Protein AF-A0A0E0F0I8-F1 (afdb_monomer)

Nearest PDB structures (foldseek):
  8in1-assembly2_B  TM=8.044E-01  e=3.319E-06  Aplysia kurodai
  3vij-assembly1_A  TM=7.482E-01  e=2.657E-05  Neotermes koshunensis
  2jfe-assembly1_X  TM=7.836E-01  e=8.022E-05  Homo sapiens
  6m4e-assembly1_A  TM=8.818E-01  e=1.080E-03  Hamamotoa singularis
  6kdc-assembly1_A  TM=8.291E-01  e=5.639E-04  Fervidobacterium pennivorans DSM 9078

Structure (mmCIF, N/CA/C/O backbone):
data_AF-A0A0E0F0I8-F1
#
_entry.id   AF-A0A0E0F0I8-F1
#
loop_
_atom_site.group_PDB
_atom_site.id
_atom_site.type_symbol
_atom_site.label_atom_id
_atom_site.label_alt_id
_atom_site.label_comp_id
_atom_site.label_asym_id
_atom_site.label_entity_id
_atom_site.label_seq_id
_atom_site.pdbx_PDB_ins_code
_atom_site.Cartn_x
_atom_site.Cartn_y
_atom_site.Cartn_z
_atom_site.occupancy
_atom_site.B_iso_or_equiv
_atom_site.auth_seq_id
_atom_site.auth_comp_id
_atom_site.auth_asym_id
_atom_site.auth_atom_id
_atom_site.pdbx_PDB_model_num
ATOM 1 N N . MET A 1 1 ? -15.759 3.928 16.697 1.00 84.69 1 MET A N 1
ATOM 2 C CA . MET A 1 1 ? -16.756 3.491 15.688 1.00 84.69 1 MET A CA 1
ATOM 3 C C . MET A 1 1 ? -18.143 3.220 16.267 1.00 84.69 1 MET A C 1
ATOM 5 O O . MET A 1 1 ? -19.012 4.033 15.996 1.00 84.69 1 MET A O 1
ATOM 9 N N . LYS A 1 2 ? -18.373 2.181 17.095 1.00 87.88 2 LYS A N 1
ATOM 10 C CA . LYS A 1 2 ? -19.724 1.830 17.612 1.00 87.88 2 LYS A CA 1
ATOM 11 C C . LYS A 1 2 ? -20.507 3.018 18.204 1.00 87.88 2 LYS A C 1
ATOM 13 O O . LYS A 1 2 ? -21.650 3.239 17.832 1.00 87.88 2 LYS A O 1
ATOM 18 N N . LYS A 1 3 ? -19.861 3.851 19.034 1.00 87.25 3 LYS A N 1
ATOM 19 C CA . LYS A 1 3 ? -20.460 5.076 19.609 1.00 87.25 3 LYS A CA 1
ATOM 20 C C . LYS A 1 3 ? -20.876 6.128 18.564 1.00 87.25 3 LYS A C 1
ATOM 22 O O . LYS A 1 3 ? -21.832 6.854 18.796 1.00 87.25 3 LYS A O 1
ATOM 27 N N . GLN A 1 4 ? -20.137 6.257 17.460 1.00 85.50 4 GLN A N 1
ATOM 28 C CA . GLN A 1 4 ? -20.393 7.286 16.438 1.00 85.50 4 GLN A CA 1
ATOM 29 C C . GLN A 1 4 ? -21.388 6.806 15.380 1.00 85.50 4 GLN A C 1
ATOM 31 O O . GLN A 1 4 ? -22.307 7.542 15.028 1.00 85.50 4 GLN A O 1
ATOM 36 N N . ALA A 1 5 ? -21.229 5.565 14.915 1.00 86.62 5 ALA A N 1
ATOM 37 C CA . ALA A 1 5 ? -22.081 4.993 13.884 1.00 86.62 5 ALA A CA 1
ATOM 38 C C . ALA A 1 5 ? -23.438 4.511 14.425 1.00 86.62 5 ALA A C 1
ATOM 40 O O . ALA A 1 5 ? -24.438 4.549 13.707 1.00 86.62 5 ALA A O 1
ATOM 41 N N . GLY A 1 6 ? -23.485 4.100 15.698 1.00 87.88 6 GLY A N 1
ATOM 42 C CA . GLY A 1 6 ? -24.697 3.612 16.348 1.00 87.88 6 GLY A CA 1
ATOM 43 C C . GLY A 1 6 ? -25.280 2.401 15.622 1.00 87.88 6 GLY A C 1
ATOM 44 O O . GLY A 1 6 ? -24.548 1.490 15.239 1.00 87.88 6 GLY A O 1
ATOM 45 N N . SER A 1 7 ? -26.592 2.428 15.391 1.00 89.38 7 SER A N 1
ATOM 46 C CA . SER A 1 7 ? -27.347 1.361 14.722 1.00 89.38 7 SER A CA 1
ATOM 47 C C . SER A 1 7 ? -26.990 1.142 13.245 1.00 89.38 7 SER A C 1
ATOM 49 O O . SER A 1 7 ? -27.414 0.141 12.677 1.00 89.38 7 SER A O 1
ATOM 51 N N . ARG A 1 8 ? -26.196 2.026 12.614 1.00 90.25 8 ARG A N 1
ATOM 52 C CA . ARG A 1 8 ? -25.703 1.831 11.234 1.00 90.25 8 ARG A CA 1
ATOM 53 C C . ARG A 1 8 ? -24.632 0.747 11.119 1.00 90.25 8 ARG A C 1
ATOM 55 O O . ARG A 1 8 ? -24.378 0.279 10.016 1.00 90.25 8 ARG A O 1
ATOM 62 N N . ILE A 1 9 ? -23.998 0.360 12.229 1.00 90.31 9 ILE A N 1
ATOM 63 C CA . ILE A 1 9 ? -23.103 -0.801 12.274 1.00 90.31 9 ILE A CA 1
ATOM 64 C C . ILE A 1 9 ? -23.863 -1.941 12.958 1.00 90.31 9 ILE A C 1
ATOM 66 O O . ILE A 1 9 ? -24.128 -1.837 14.159 1.00 90.31 9 ILE A O 1
ATOM 70 N N . PRO A 1 10 ? -24.199 -3.022 12.232 1.00 93.12 10 PRO A N 1
ATOM 71 C CA . PRO A 1 10 ? -24.825 -4.195 12.825 1.00 93.12 10 PRO A CA 1
ATOM 72 C C . PRO A 1 10 ? -23.970 -4.790 13.947 1.00 93.12 10 PRO A C 1
ATOM 74 O O . PRO A 1 10 ? -22.738 -4.803 13.885 1.00 93.12 10 PRO A O 1
ATOM 77 N N . SER A 1 11 ? -24.634 -5.302 14.978 1.00 94.31 11 SER A N 1
ATOM 78 C CA . SER A 1 11 ? -23.970 -6.052 16.042 1.00 94.31 11 SER A CA 1
ATOM 79 C C . SER A 1 11 ? -23.782 -7.501 15.615 1.00 94.31 11 SER A C 1
ATOM 81 O O . SER A 1 11 ? -24.711 -8.114 15.097 1.00 94.31 11 SER A O 1
ATOM 83 N N . PHE A 1 12 ? -22.606 -8.060 15.890 1.00 96.00 12 PHE A N 1
ATOM 84 C CA . PHE A 1 12 ? -22.413 -9.504 15.818 1.00 96.00 12 PHE A CA 1
ATOM 85 C C . PHE A 1 12 ? -23.145 -10.204 16.964 1.00 96.00 12 PHE A C 1
ATOM 87 O O . PHE A 1 12 ? -23.165 -9.695 18.090 1.00 96.00 12 PHE A O 1
ATOM 94 N N . THR A 1 13 ? -23.691 -11.391 16.693 1.00 97.44 13 THR A N 1
ATOM 95 C CA . THR A 1 13 ? -24.079 -12.324 17.758 1.00 97.44 13 THR A CA 1
ATOM 96 C C . THR A 1 13 ? -22.833 -12.853 18.477 1.00 97.44 13 THR A C 1
ATOM 98 O O . THR A 1 13 ? -21.688 -12.609 18.063 1.00 97.44 13 THR A O 1
ATOM 101 N N . LYS A 1 14 ? -23.035 -13.581 19.578 1.00 97.44 14 LYS A N 1
ATOM 102 C CA . LYS A 1 14 ? -21.930 -14.205 20.311 1.00 97.44 14 LYS A CA 1
ATOM 103 C C . LYS A 1 14 ? -21.213 -15.235 19.435 1.00 97.44 14 LYS A C 1
ATOM 105 O O . LYS A 1 14 ? -19.994 -15.183 19.316 1.00 97.44 14 LYS A O 1
ATOM 110 N N . GLU A 1 15 ? -21.979 -16.070 18.747 1.00 97.50 15 GLU A N 1
ATOM 111 C CA . GLU A 1 15 ? -21.497 -17.133 17.863 1.00 97.50 15 GLU A CA 1
ATOM 112 C C . GLU A 1 15 ? -20.696 -16.542 16.692 1.00 97.50 15 GLU A C 1
ATOM 114 O O . GLU A 1 15 ? -19.594 -16.991 16.393 1.00 97.50 15 GLU A O 1
ATOM 119 N N . GLN A 1 16 ? -21.188 -15.461 16.073 1.00 97.50 16 GLN A N 1
ATOM 120 C CA . GLN A 1 16 ? -20.459 -14.756 15.009 1.00 97.50 16 GLN A CA 1
ATOM 121 C C . GLN A 1 16 ? -19.145 -14.145 15.513 1.00 97.50 16 GLN A C 1
ATOM 123 O O . GLN A 1 16 ? -18.138 -14.154 14.808 1.00 97.50 16 GLN A O 1
ATOM 128 N N . SER A 1 17 ? -19.143 -13.619 16.740 1.00 96.69 17 SER A N 1
ATOM 129 C CA . SER A 1 17 ? -17.939 -13.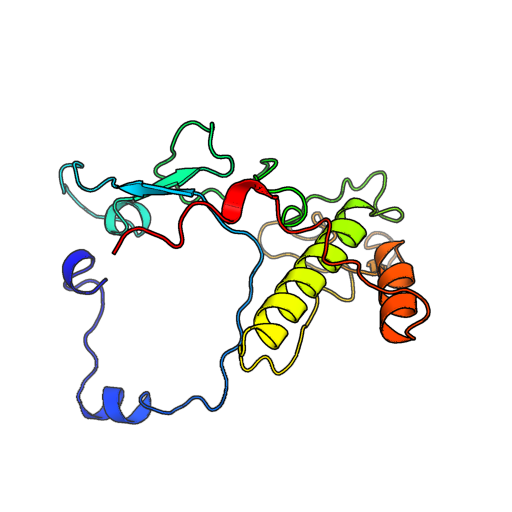052 17.352 1.00 96.69 17 SER A CA 1
ATOM 130 C C . SER A 1 17 ? -16.884 -14.123 17.639 1.00 96.69 17 SER A C 1
ATOM 132 O O . SER A 1 17 ? -15.691 -13.853 17.507 1.00 96.69 17 SER A O 1
ATOM 134 N N . GLU A 1 18 ? -17.312 -15.324 18.031 1.00 96.62 18 GLU A N 1
ATOM 135 C CA . GLU A 1 18 ? -16.436 -16.479 18.248 1.00 96.62 18 GLU A CA 1
ATOM 136 C C . GLU A 1 18 ? -15.819 -16.979 16.937 1.00 96.62 18 GLU A C 1
ATOM 138 O O . GLU A 1 18 ? -14.632 -17.283 16.926 1.00 96.62 18 GLU A O 1
ATOM 143 N N . LEU A 1 19 ? -16.564 -16.957 15.825 1.00 96.75 19 LEU A N 1
ATOM 144 C CA . LEU A 1 19 ? -16.044 -17.338 14.503 1.00 96.75 19 LEU A CA 1
ATOM 145 C C . LEU A 1 19 ? -14.950 -16.396 13.971 1.00 96.75 19 LEU A C 1
ATOM 147 O O . LEU A 1 19 ? -14.062 -16.837 13.249 1.00 96.75 19 LEU A O 1
ATOM 151 N N . ILE A 1 20 ? -15.015 -15.101 14.295 1.00 95.94 20 ILE A N 1
ATOM 152 C CA . ILE A 1 20 ? -14.047 -14.096 13.812 1.00 95.94 20 ILE A CA 1
ATOM 153 C C . ILE A 1 20 ? -12.815 -14.022 14.725 1.00 95.94 20 ILE A C 1
ATOM 155 O O . ILE A 1 20 ? -11.708 -13.686 14.298 1.00 95.94 20 ILE A O 1
ATOM 159 N N . ARG A 1 21 ? -12.981 -14.294 16.022 1.00 95.62 21 ARG A N 1
ATOM 160 C CA . ARG A 1 21 ? -11.884 -14.191 16.984 1.00 95.62 21 ARG A CA 1
ATOM 161 C C . ARG A 1 21 ? -10.819 -15.244 16.677 1.00 95.62 21 ARG A C 1
ATOM 163 O O . ARG A 1 21 ? -11.061 -16.433 16.820 1.00 95.62 21 ARG A O 1
ATOM 170 N N . GLY A 1 22 ? -9.614 -14.788 16.342 1.00 95.25 22 GLY A N 1
ATOM 171 C CA . GLY A 1 22 ? -8.492 -15.678 16.037 1.00 95.25 22 GLY A CA 1
ATOM 172 C C . GLY A 1 22 ? -8.546 -16.285 14.634 1.00 95.25 22 GLY A C 1
ATOM 173 O O . GLY A 1 22 ? -7.783 -17.197 14.355 1.00 95.25 22 GLY A O 1
ATOM 174 N N . SER A 1 23 ? -9.397 -15.775 13.737 1.00 96.94 23 SER A N 1
ATOM 175 C CA . SER A 1 23 ? -9.521 -16.271 12.360 1.00 96.94 23 SER A CA 1
ATOM 176 C C . SER A 1 23 ? -8.419 -15.772 11.408 1.00 96.94 23 SER A C 1
ATOM 178 O O . SER A 1 23 ? -8.615 -15.783 10.194 1.00 96.94 23 SER A O 1
ATOM 180 N N . ALA A 1 24 ? -7.314 -15.237 11.932 1.00 96.06 24 ALA A N 1
ATOM 181 C CA . ALA A 1 24 ? -6.224 -14.678 11.141 1.00 96.06 24 ALA A CA 1
ATOM 182 C C . ALA A 1 24 ? -4.873 -15.047 11.759 1.00 96.06 24 ALA A C 1
ATOM 184 O O . ALA A 1 24 ? -4.589 -14.678 12.899 1.00 96.06 24 ALA A O 1
ATOM 185 N N . ASP A 1 25 ? -4.035 -15.722 10.974 1.00 96.56 25 ASP A N 1
ATOM 186 C CA . ASP A 1 25 ? -2.668 -16.093 11.362 1.00 96.56 25 ASP A CA 1
ATOM 187 C C . ASP A 1 25 ? -1.659 -14.964 11.095 1.00 96.56 25 ASP A C 1
ATOM 189 O O . ASP A 1 25 ? -0.606 -14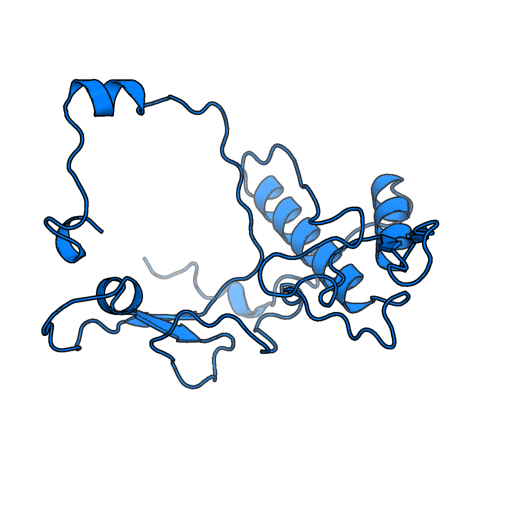.875 11.728 1.00 96.56 25 ASP A O 1
ATOM 193 N N . PHE A 1 26 ? -1.978 -14.081 10.148 1.00 96.38 26 PHE A N 1
ATOM 194 C CA . PHE A 1 26 ? -1.178 -12.919 9.779 1.00 96.38 26 PHE A CA 1
ATOM 195 C C . PHE A 1 26 ? -2.073 -11.755 9.350 1.00 96.38 26 PHE A C 1
ATOM 197 O O . PHE A 1 26 ? -3.237 -11.932 8.990 1.00 96.38 26 PHE A O 1
ATOM 204 N N . ILE A 1 27 ? -1.511 -10.546 9.375 1.00 96.12 27 ILE A N 1
ATOM 205 C CA . ILE A 1 27 ? -2.176 -9.323 8.924 1.00 96.12 27 ILE A CA 1
ATOM 206 C C . ILE A 1 27 ? -1.323 -8.707 7.819 1.00 96.12 27 ILE A C 1
ATOM 208 O O . ILE A 1 27 ? -0.142 -8.429 8.021 1.00 96.12 27 ILE A O 1
ATOM 212 N N . GLY A 1 28 ? -1.933 -8.491 6.655 1.00 95.75 28 GLY A N 1
ATOM 213 C CA . GLY A 1 28 ? -1.367 -7.658 5.598 1.00 95.75 28 GLY A CA 1
ATOM 214 C C . GLY A 1 28 ? -1.768 -6.199 5.802 1.00 95.75 28 GLY A C 1
ATOM 215 O O . GLY A 1 28 ? -2.916 -5.914 6.143 1.00 95.75 28 GLY A O 1
ATOM 216 N N . ILE A 1 29 ? -0.834 -5.274 5.591 1.00 94.06 29 ILE A N 1
ATOM 217 C CA . ILE A 1 29 ? -1.097 -3.834 5.652 1.00 94.06 29 ILE A CA 1
ATOM 218 C C . ILE A 1 29 ? -0.720 -3.228 4.306 1.00 94.06 29 ILE A C 1
ATOM 220 O O . ILE A 1 29 ? 0.456 -3.170 3.956 1.00 94.06 29 ILE A O 1
ATOM 224 N N . ASN A 1 30 ? -1.718 -2.726 3.582 1.00 91.56 30 ASN A N 1
ATOM 225 C CA . ASN A 1 30 ? -1.481 -1.911 2.397 1.00 91.56 30 ASN A CA 1
ATOM 226 C C . ASN A 1 30 ? -1.248 -0.470 2.859 1.00 91.56 30 ASN A C 1
ATOM 228 O O . ASN A 1 30 ? -2.199 0.249 3.174 1.00 91.56 30 ASN A O 1
ATOM 232 N N . HIS A 1 31 ? 0.017 -0.063 2.957 1.00 88.19 31 HIS A N 1
ATOM 233 C CA . HIS A 1 31 ? 0.388 1.281 3.393 1.00 88.19 31 HIS A CA 1
ATOM 234 C C . HIS A 1 31 ? 0.930 2.086 2.218 1.00 88.19 31 HIS A C 1
ATOM 236 O O . HIS A 1 31 ? 1.923 1.708 1.609 1.00 88.19 31 HIS A O 1
ATOM 242 N N . TYR A 1 32 ? 0.258 3.196 1.920 1.00 79.88 32 TYR A N 1
ATOM 243 C CA . TYR A 1 32 ? 0.590 4.045 0.776 1.00 79.88 32 TYR A CA 1
ATOM 244 C C . TYR A 1 32 ? 0.967 5.474 1.154 1.00 79.88 32 TYR A C 1
ATOM 246 O O . TYR A 1 32 ? 1.641 6.143 0.377 1.00 79.88 32 TYR A O 1
ATOM 254 N N . LYS A 1 33 ? 0.477 5.954 2.305 1.00 77.38 33 LYS A N 1
ATOM 255 C CA . LYS A 1 33 ? 0.720 7.303 2.819 1.00 77.38 33 LYS A CA 1
ATOM 256 C C . LYS A 1 33 ? 0.331 7.413 4.291 1.00 77.38 33 LYS A C 1
ATOM 258 O O . LYS A 1 33 ? -0.501 6.647 4.782 1.00 77.38 33 LYS A O 1
ATOM 263 N N . SER A 1 34 ? 0.853 8.444 4.939 1.00 79.81 34 SER A N 1
ATOM 264 C CA . SER A 1 34 ? 0.407 8.930 6.248 1.00 79.81 34 SER A CA 1
ATOM 265 C C . SER A 1 34 ? -0.196 10.331 6.101 1.00 79.81 34 SER A C 1
ATOM 267 O O . SER A 1 34 ? 0.081 11.027 5.126 1.00 79.81 34 SER A O 1
ATOM 269 N N . LEU A 1 35 ? -1.059 10.732 7.037 1.00 82.06 35 LEU A N 1
ATOM 270 C CA . LEU A 1 35 ? -1.732 12.035 7.040 1.00 82.06 35 LEU A CA 1
ATOM 271 C C . LEU A 1 35 ? -1.624 12.671 8.425 1.00 82.06 35 LEU A C 1
ATOM 273 O O . LEU A 1 35 ? -1.682 11.966 9.434 1.00 82.06 35 LEU A O 1
ATOM 277 N N . TYR A 1 36 ? -1.565 13.999 8.475 1.00 86.06 36 TYR A N 1
ATOM 278 C CA . TYR A 1 36 ? -1.769 14.739 9.715 1.00 86.06 36 TYR A CA 1
ATOM 279 C C . TYR A 1 36 ? -3.262 14.809 10.0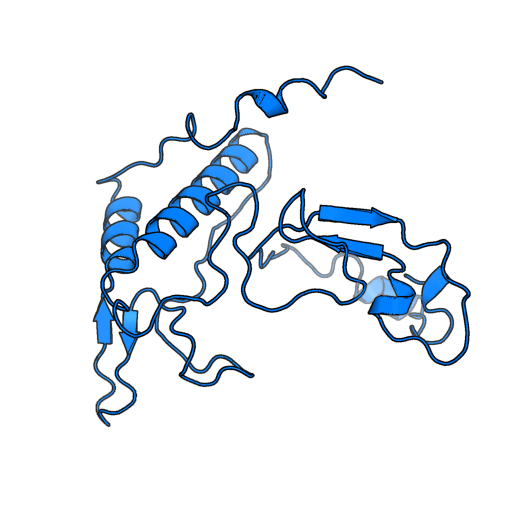23 1.00 86.06 36 TYR A C 1
ATOM 281 O O . TYR A 1 36 ? -4.082 15.084 9.141 1.00 86.06 36 TYR A O 1
ATOM 289 N N . VAL A 1 37 ? -3.610 14.580 11.287 1.00 89.38 37 VAL A N 1
ATOM 290 C CA . VAL A 1 37 ? -4.997 14.541 11.753 1.00 89.38 37 VAL A CA 1
ATOM 291 C C . VAL A 1 37 ? -5.162 15.483 12.939 1.00 89.38 37 VAL A C 1
ATOM 293 O O . VAL A 1 37 ? -4.333 15.489 13.846 1.00 89.38 37 VAL A O 1
ATOM 296 N N . SER A 1 38 ? -6.234 16.274 12.948 1.00 90.88 38 SER A N 1
ATOM 297 C CA . SER A 1 38 ? -6.628 17.085 14.107 1.00 90.88 38 SER A CA 1
ATOM 298 C C . SER A 1 38 ? -8.098 16.889 14.464 1.00 90.88 38 SER A C 1
ATOM 300 O O . SER A 1 38 ? -8.906 16.498 13.618 1.00 90.88 38 SER A O 1
ATOM 302 N N . ASP A 1 39 ? -8.439 17.168 15.723 1.00 90.88 39 ASP A N 1
ATOM 303 C CA . ASP A 1 39 ? -9.796 17.004 16.246 1.00 90.88 39 ASP A CA 1
ATOM 304 C C . ASP A 1 39 ? -10.815 17.875 15.499 1.00 90.88 39 ASP A C 1
ATOM 306 O O . ASP A 1 39 ? -10.592 19.066 15.290 1.00 90.88 39 ASP A O 1
ATOM 310 N N . GLY A 1 40 ? -11.938 17.269 15.113 1.00 87.12 40 GLY A N 1
ATOM 311 C CA . GLY A 1 40 ? -13.099 17.931 14.515 1.00 87.12 40 GLY A CA 1
ATOM 312 C C . GLY A 1 40 ? -14.378 17.686 15.322 1.00 87.12 40 GLY A C 1
ATOM 313 O O . GLY A 1 40 ? -15.480 17.726 14.768 1.00 87.12 40 GLY A O 1
ATOM 314 N N . SER A 1 41 ? -14.258 17.390 16.622 1.00 81.62 41 SER A N 1
ATOM 315 C CA . SER A 1 41 ? -15.378 16.966 17.472 1.00 81.62 41 SER A CA 1
ATOM 316 C C . SER A 1 41 ? -16.374 18.085 17.794 1.00 81.62 41 SER A C 1
ATOM 318 O O . SER A 1 41 ? -17.532 17.799 18.106 1.00 81.62 41 SER A O 1
ATOM 320 N N . ASN A 1 42 ? -15.971 19.349 17.623 1.00 78.00 42 ASN A N 1
ATOM 321 C CA . ASN A 1 42 ? -16.810 20.537 17.825 1.00 78.00 42 ASN A CA 1
ATOM 322 C C . ASN A 1 42 ? -17.955 20.686 16.803 1.00 78.00 42 ASN A C 1
ATOM 324 O O . ASN A 1 42 ? -18.773 21.602 16.911 1.00 78.00 42 ASN A O 1
ATOM 328 N N . ARG A 1 43 ? -18.051 19.808 15.797 1.00 70.75 43 ARG A N 1
ATOM 329 C CA . ARG A 1 43 ? -19.133 19.862 14.808 1.00 70.75 43 ARG A CA 1
ATOM 330 C C . ARG A 1 43 ? -20.472 19.444 15.416 1.00 70.75 43 ARG A C 1
ATOM 332 O O . ARG A 1 43 ? -20.603 18.385 16.035 1.00 70.75 43 ARG A O 1
ATOM 339 N N . LYS A 1 44 ? -21.511 20.246 15.158 1.00 69.56 44 LYS A N 1
ATOM 340 C CA . LYS A 1 44 ? -22.896 19.869 15.468 1.00 69.56 44 LYS A CA 1
ATOM 341 C C . LYS A 1 44 ? -23.247 18.577 14.734 1.00 69.56 44 LYS A C 1
ATOM 343 O O . LYS A 1 44 ? -23.141 18.491 13.513 1.00 69.56 44 LYS A O 1
ATOM 348 N N . LYS A 1 45 ? -23.700 17.579 15.488 1.00 73.56 45 LYS A N 1
ATOM 349 C CA . LYS A 1 45 ? -24.234 16.336 14.929 1.00 73.56 45 LYS A CA 1
ATOM 350 C C . LYS A 1 45 ? -25.646 16.618 14.422 1.00 73.56 45 LYS A C 1
ATOM 352 O O . LYS A 1 45 ? -26.537 16.856 15.231 1.00 73.56 45 LYS A O 1
ATOM 357 N N . ALA A 1 46 ? -25.844 16.613 13.109 1.00 68.56 46 ALA A N 1
ATOM 358 C CA . ALA A 1 46 ? -27.152 16.820 12.495 1.00 68.56 46 ALA A CA 1
ATOM 359 C C . ALA A 1 46 ? -27.364 15.844 11.331 1.00 68.56 46 ALA A C 1
ATOM 361 O O . ALA A 1 46 ? -26.434 15.579 10.574 1.00 68.56 46 ALA A O 1
ATOM 362 N N . GLY A 1 47 ? -28.595 15.343 11.189 1.00 76.25 47 GLY A N 1
ATOM 363 C CA . GLY A 1 47 ? -29.044 14.583 10.020 1.00 76.25 47 GLY A CA 1
ATOM 364 C C . GLY A 1 47 ? -28.349 13.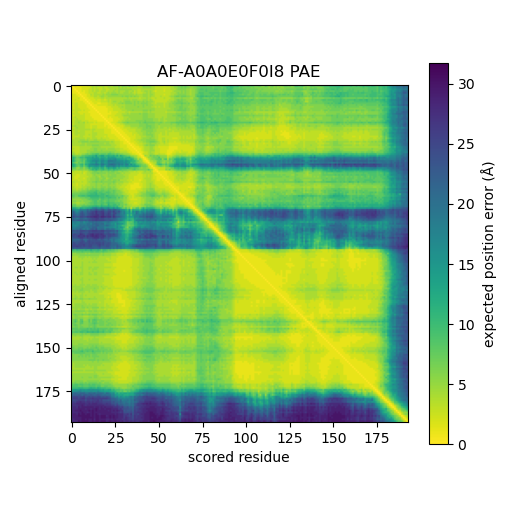236 9.779 1.00 76.25 47 GLY A C 1
ATOM 365 O O . GLY A 1 47 ? -27.789 12.614 10.685 1.00 76.25 47 GLY A O 1
ATOM 366 N N . LEU A 1 48 ? -28.439 12.779 8.526 1.00 78.81 48 LEU A N 1
ATOM 367 C CA . LEU A 1 48 ? -27.759 11.588 8.019 1.00 78.81 48 LEU A CA 1
ATOM 368 C C . LEU A 1 48 ? -26.244 11.853 7.972 1.00 78.81 48 LEU A C 1
ATOM 370 O O . LEU A 1 48 ? -25.811 12.853 7.405 1.00 78.81 48 LEU A O 1
ATOM 374 N N . ARG A 1 49 ? -25.439 10.961 8.560 1.00 83.38 49 ARG A N 1
ATOM 375 C CA . ARG A 1 49 ? -23.973 11.089 8.604 1.00 83.38 49 ARG A CA 1
ATOM 376 C C . ARG A 1 49 ? -23.322 10.109 7.639 1.00 83.38 49 ARG A C 1
ATOM 378 O O . ARG A 1 49 ? -23.676 8.929 7.623 1.00 83.38 49 ARG A O 1
ATOM 385 N N . ASP A 1 50 ? -22.349 10.600 6.884 1.00 85.75 50 ASP A N 1
ATOM 386 C CA . ASP A 1 50 ? -21.404 9.761 6.158 1.00 85.75 50 ASP A CA 1
ATOM 387 C C . ASP A 1 50 ? -20.221 9.368 7.065 1.00 85.75 50 ASP A C 1
ATOM 389 O O . ASP A 1 50 ? -20.138 9.749 8.239 1.00 85.75 50 ASP A O 1
ATOM 393 N N . TYR A 1 51 ? -19.293 8.581 6.522 1.00 85.38 51 TYR A N 1
ATOM 394 C CA . TYR A 1 51 ? -18.131 8.125 7.280 1.00 85.38 51 TYR A CA 1
ATOM 395 C C . TYR A 1 51 ? -17.197 9.285 7.681 1.00 85.38 51 TYR A C 1
ATOM 397 O O . TYR A 1 51 ? -16.621 9.246 8.766 1.00 85.38 51 TYR A O 1
ATOM 405 N N . ASN A 1 52 ? -17.079 10.343 6.866 1.00 85.44 52 ASN A N 1
ATOM 406 C CA . ASN A 1 52 ? -16.263 11.520 7.188 1.00 85.44 52 ASN A CA 1
ATOM 407 C C . ASN A 1 52 ? -16.832 12.285 8.387 1.00 85.44 52 ASN A C 1
ATOM 409 O O . ASN A 1 52 ? -16.109 12.608 9.333 1.00 85.44 52 ASN A O 1
ATOM 413 N N . ALA A 1 53 ? -18.144 12.516 8.389 1.00 85.56 53 ALA A N 1
ATOM 414 C CA . ALA A 1 53 ? -18.837 13.134 9.503 1.00 85.56 53 ALA A CA 1
ATOM 415 C C . ALA A 1 53 ? -18.693 12.294 10.777 1.00 85.56 53 ALA A C 1
ATOM 417 O O . ALA A 1 53 ? -18.534 12.869 11.853 1.00 85.56 53 ALA A O 1
ATOM 418 N N . ASP A 1 54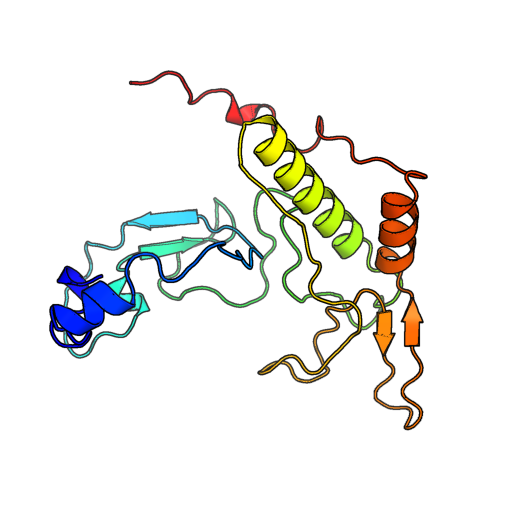 ? -18.733 10.960 10.686 1.00 87.00 54 ASP A N 1
ATOM 419 C CA . ASP A 1 54 ? -18.554 10.053 11.829 1.00 87.00 54 ASP A CA 1
ATOM 420 C C . ASP A 1 54 ? -17.147 10.035 12.412 1.00 87.00 54 ASP A C 1
ATOM 422 O O . ASP A 1 54 ? -17.012 9.923 13.635 1.00 87.00 54 ASP A O 1
ATOM 426 N N . MET A 1 55 ? -16.123 10.139 11.559 1.00 88.25 55 MET A N 1
ATOM 427 C CA . MET A 1 55 ? -14.730 10.255 11.994 1.00 88.25 55 MET A CA 1
ATOM 428 C C . MET A 1 55 ? -14.518 11.513 12.837 1.00 88.25 55 MET A C 1
ATOM 430 O O . MET A 1 55 ? -13.752 11.458 13.794 1.00 88.25 55 MET A O 1
ATOM 434 N N . ALA A 1 56 ? -15.233 12.604 12.519 1.00 87.88 56 ALA A N 1
ATOM 435 C CA . ALA A 1 56 ? -15.141 13.888 13.219 1.00 87.88 56 ALA A CA 1
ATOM 436 C C . ALA A 1 56 ? -13.686 14.376 13.340 1.00 87.88 56 ALA A C 1
ATOM 438 O O . ALA A 1 56 ? -13.233 14.782 14.407 1.00 87.88 56 ALA A O 1
ATOM 439 N N . ALA A 1 57 ? -12.962 14.298 12.225 1.00 89.62 57 ALA A N 1
ATOM 440 C CA . ALA A 1 57 ? -11.560 14.661 12.122 1.00 89.62 57 ALA A CA 1
ATOM 441 C C . ALA A 1 57 ? -11.334 15.613 10.945 1.00 89.62 57 ALA A C 1
ATOM 443 O O . ALA A 1 57 ? -12.132 15.666 10.000 1.00 89.62 57 ALA A O 1
ATOM 444 N N . HIS A 1 58 ? -10.227 16.342 11.017 1.00 89.19 58 HIS A N 1
ATOM 445 C CA . HIS A 1 58 ? -9.676 17.092 9.902 1.00 89.19 58 HIS A CA 1
ATOM 446 C C . HIS A 1 58 ? -8.371 16.452 9.441 1.00 89.19 58 HIS A C 1
ATOM 448 O O . HIS A 1 58 ? -7.565 16.028 10.269 1.00 89.19 58 HIS A O 1
ATOM 454 N N . PHE A 1 59 ? -8.155 16.427 8.131 1.00 87.62 59 PHE A N 1
ATOM 455 C CA . PHE A 1 59 ? -6.994 15.820 7.492 1.00 87.62 59 PHE A CA 1
ATOM 456 C C . PHE A 1 59 ? -6.143 16.878 6.794 1.00 87.62 59 PHE A C 1
ATOM 458 O O . PHE A 1 59 ? -6.679 17.814 6.195 1.00 87.62 59 PHE A O 1
ATOM 465 N N . ARG A 1 60 ? -4.821 16.702 6.843 1.00 85.50 60 ARG A N 1
ATOM 466 C CA . ARG A 1 60 ? -3.833 17.482 6.086 1.00 85.50 60 ARG A CA 1
ATOM 467 C C . ARG A 1 60 ? -2.776 16.544 5.498 1.00 85.50 60 ARG A C 1
ATOM 469 O O . ARG A 1 60 ? -2.415 15.553 6.137 1.00 85.50 60 ARG A O 1
ATOM 476 N N . VAL A 1 61 ? -2.305 16.836 4.286 1.00 77.25 61 VAL A N 1
ATOM 477 C CA . VAL A 1 61 ? -1.288 16.021 3.595 1.00 77.25 61 VAL A CA 1
ATOM 478 C C . VAL A 1 61 ? 0.120 16.535 3.918 1.00 77.25 61 VAL A C 1
ATOM 480 O O . VAL A 1 61 ? 1.040 15.739 4.082 1.00 77.25 61 VAL A O 1
ATOM 483 N N . SER A 1 62 ? 0.252 17.844 4.120 1.00 79.12 62 SER A N 1
ATOM 484 C CA . SER A 1 62 ? 1.407 18.525 4.701 1.00 79.12 62 SER A CA 1
ATOM 485 C C . SER A 1 62 ? 1.034 19.217 6.015 1.00 79.12 62 SER A C 1
ATOM 487 O O . SER A 1 62 ? -0.121 19.582 6.246 1.00 79.12 62 SER A O 1
ATOM 489 N N . ARG A 1 63 ? 2.020 19.434 6.892 1.00 80.38 63 ARG A N 1
ATOM 490 C CA . ARG A 1 63 ? 1.832 20.078 8.202 1.00 80.38 63 ARG A CA 1
ATOM 491 C C . ARG A 1 63 ? 1.144 21.444 8.101 1.00 80.38 63 ARG A C 1
ATOM 493 O O . ARG A 1 63 ? 0.346 21.785 8.974 1.00 80.38 63 ARG A O 1
ATOM 500 N N . ASN A 1 64 ? 1.437 22.188 7.035 1.00 83.25 64 ASN A N 1
ATOM 501 C CA . ASN A 1 64 ? 0.980 23.565 6.834 1.00 83.25 64 ASN A CA 1
ATOM 502 C C . ASN A 1 64 ? -0.273 23.675 5.950 1.00 83.25 64 ASN A C 1
ATOM 504 O O . ASN A 1 64 ? -0.723 24.788 5.678 1.00 83.25 64 ASN A O 1
ATOM 508 N N . ASP A 1 65 ? -0.847 22.554 5.501 1.00 81.50 65 ASP A N 1
ATOM 509 C CA . ASP A 1 65 ? -2.043 22.596 4.660 1.00 81.50 65 ASP A CA 1
ATOM 510 C C . ASP A 1 65 ? -3.270 23.092 5.428 1.00 81.50 65 ASP A C 1
ATOM 512 O O . ASP A 1 65 ? -3.433 22.900 6.640 1.00 81.50 65 ASP A O 1
ATOM 516 N N . THR A 1 66 ? -4.212 23.653 4.671 1.00 86.62 66 THR A N 1
ATOM 517 C CA . THR A 1 66 ? -5.542 23.946 5.201 1.00 86.62 66 THR A CA 1
ATOM 518 C C . THR A 1 66 ? -6.249 22.625 5.545 1.00 86.62 66 THR A C 1
ATOM 520 O O . THR A 1 66 ? -6.368 21.759 4.675 1.00 86.62 66 THR A O 1
ATOM 523 N N . PRO A 1 67 ? -6.722 22.433 6.792 1.00 87.31 67 PRO A N 1
ATOM 524 C CA . PRO A 1 67 ? -7.423 21.213 7.185 1.00 87.31 67 PRO A CA 1
ATOM 525 C C . PRO A 1 67 ? -8.697 20.978 6.362 1.00 87.31 67 PRO A C 1
ATOM 527 O O . PRO A 1 67 ? -9.500 21.889 6.173 1.00 87.31 67 PRO A O 1
ATOM 530 N N . SER A 1 68 ? -8.898 19.733 5.924 1.00 85.56 68 SER A N 1
ATOM 531 C CA . SER A 1 68 ? -10.077 19.296 5.170 1.00 85.56 68 SER A CA 1
ATOM 532 C C . SER A 1 68 ? -10.887 18.256 5.935 1.00 85.56 68 SER A C 1
ATOM 534 O O . SER A 1 68 ? -10.346 17.379 6.606 1.00 85.56 68 SER A O 1
ATOM 536 N N . ASP A 1 69 ? -12.204 18.324 5.778 1.00 80.25 69 ASP A N 1
ATOM 537 C CA . ASP A 1 69 ? -13.160 17.383 6.366 1.00 80.25 69 ASP A CA 1
ATOM 538 C C . ASP A 1 69 ? -13.341 16.127 5.512 1.00 80.25 69 ASP A C 1
ATOM 540 O O . ASP A 1 69 ? -13.928 15.143 5.960 1.00 80.25 69 ASP A O 1
ATOM 544 N N . LYS A 1 70 ? -12.868 16.173 4.264 1.00 77.94 70 LYS A N 1
ATOM 545 C CA . LYS A 1 70 ? -12.893 15.045 3.343 1.00 77.94 70 LYS A CA 1
ATOM 546 C C . LYS A 1 70 ? -11.582 14.292 3.471 1.00 77.94 70 LYS A C 1
ATOM 548 O O . LYS A 1 70 ? -10.515 14.900 3.383 1.00 77.94 70 LYS A O 1
ATOM 553 N N . TYR A 1 71 ? -11.662 12.970 3.608 1.00 68.31 71 TYR A N 1
ATOM 554 C CA . TYR A 1 71 ? -10.494 12.118 3.419 1.00 68.31 71 TYR A CA 1
ATOM 555 C C . TYR A 1 71 ? -9.919 12.378 2.022 1.00 68.31 71 TYR A C 1
ATOM 557 O O . TYR A 1 71 ? -10.561 12.049 1.030 1.00 68.31 71 TYR A O 1
ATOM 565 N N . ALA A 1 72 ? -8.763 13.039 1.945 1.00 63.22 72 ALA A N 1
ATOM 566 C CA . ALA A 1 72 ? -8.227 13.556 0.691 1.00 63.22 72 ALA A CA 1
ATOM 567 C C . ALA A 1 72 ? -7.686 12.424 -0.201 1.00 63.22 72 ALA A C 1
ATOM 569 O O . ALA A 1 72 ? -6.718 11.757 0.195 1.00 63.22 72 ALA A O 1
ATOM 570 N N . PRO A 1 73 ? -8.211 12.230 -1.427 1.00 56.62 73 PRO A N 1
ATOM 571 C CA . PRO A 1 73 ? -7.633 11.318 -2.394 1.00 56.62 73 PRO A CA 1
ATOM 572 C C . PRO A 1 73 ? -7.303 12.081 -3.689 1.00 56.62 73 PRO A C 1
ATOM 574 O O . PRO A 1 73 ? -7.985 11.873 -4.677 1.00 56.62 73 PRO A O 1
ATOM 577 N N . SER A 1 74 ? -6.317 12.993 -3.695 1.00 48.12 74 SER A N 1
ATOM 578 C CA . SER A 1 74 ? -5.597 13.399 -4.928 1.00 48.12 74 SER A CA 1
ATOM 579 C C . SER A 1 74 ? -4.596 14.544 -4.716 1.00 48.12 74 SER A C 1
ATOM 581 O O . SER A 1 74 ? -4.934 15.525 -4.057 1.00 48.12 74 SER A O 1
ATOM 583 N N . LYS A 1 75 ? -3.440 14.431 -5.397 1.00 50.69 75 LYS A N 1
ATOM 584 C CA . LYS A 1 75 ? -2.471 15.487 -5.782 1.00 50.69 75 LYS A CA 1
ATOM 585 C C . LYS A 1 75 ? -1.950 16.382 -4.664 1.00 50.69 75 LYS A C 1
ATOM 587 O O . LYS A 1 75 ? -2.213 17.573 -4.715 1.00 50.69 75 LYS A O 1
ATOM 592 N N . ILE A 1 76 ? -1.179 15.872 -3.704 1.00 52.28 76 ILE A N 1
ATOM 593 C CA . ILE A 1 76 ? -0.393 16.783 -2.857 1.00 52.28 76 ILE A CA 1
ATOM 594 C C . ILE A 1 76 ? 0.919 16.120 -2.427 1.00 52.28 76 ILE A C 1
ATOM 596 O O . ILE A 1 76 ? 0.924 14.995 -1.927 1.00 52.28 76 ILE A O 1
ATOM 600 N N . LEU A 1 77 ? 2.004 16.866 -2.628 1.00 53.56 77 LEU A N 1
ATOM 601 C CA . LEU A 1 77 ? 3.317 16.693 -2.017 1.00 53.56 77 LEU A CA 1
ATOM 602 C C . LEU A 1 77 ? 3.136 16.540 -0.493 1.00 53.56 77 LEU A C 1
ATOM 604 O O . LEU A 1 77 ? 2.810 17.511 0.189 1.00 53.56 77 LEU A O 1
ATOM 608 N N . SER A 1 78 ? 3.246 15.324 0.046 1.00 56.94 78 SER A N 1
ATOM 609 C CA . SER A 1 78 ? 3.131 15.126 1.498 1.00 56.94 78 SER A CA 1
ATOM 610 C C . SER A 1 78 ? 4.413 15.547 2.223 1.00 56.94 78 SER A C 1
ATOM 612 O O . SER A 1 78 ? 5.395 15.947 1.609 1.00 56.94 78 SER A O 1
ATOM 614 N N . ASP A 1 79 ? 4.401 15.542 3.547 1.00 62.25 79 ASP A N 1
ATOM 615 C CA . ASP A 1 79 ? 5.579 15.735 4.403 1.00 62.25 79 ASP A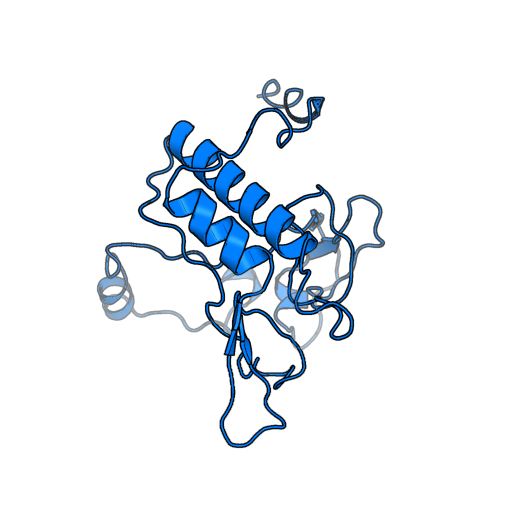 CA 1
ATOM 616 C C . ASP A 1 79 ? 5.557 14.579 5.419 1.00 62.25 79 ASP A C 1
ATOM 618 O O . ASP A 1 79 ? 4.477 14.329 5.972 1.00 62.25 79 ASP A O 1
ATOM 622 N N . PRO A 1 80 ? 6.651 13.811 5.634 1.00 56.66 80 PRO A N 1
ATOM 623 C CA . PRO A 1 80 ? 8.018 13.952 5.103 1.00 56.66 80 PRO A CA 1
ATOM 624 C C . PRO A 1 80 ? 8.275 13.343 3.721 1.00 56.66 80 PRO A C 1
ATOM 626 O O . PRO A 1 80 ? 7.582 12.418 3.280 1.00 56.66 80 PRO A O 1
ATOM 629 N N . LYS A 1 81 ? 9.301 13.895 3.047 1.00 56.62 81 LYS A N 1
ATOM 630 C CA . LYS A 1 81 ? 9.861 13.439 1.756 1.00 56.62 81 LYS A CA 1
ATOM 631 C C . LYS A 1 81 ? 10.209 11.949 1.803 1.00 56.62 81 LYS A C 1
ATOM 633 O O . LYS A 1 81 ? 10.770 11.483 2.788 1.00 56.62 81 LYS A O 1
ATOM 638 N N . GLY A 1 82 ? 9.849 11.206 0.752 1.00 52.00 82 GLY A N 1
ATOM 639 C CA . GLY A 1 82 ? 10.124 9.766 0.618 1.00 52.00 82 GLY A CA 1
ATOM 640 C C . GLY A 1 82 ? 8.929 8.834 0.862 1.00 52.00 82 GLY A C 1
ATOM 641 O O . GLY A 1 82 ? 8.916 7.718 0.361 1.00 52.00 82 GLY A O 1
ATOM 642 N N . LEU A 1 83 ? 7.862 9.278 1.537 1.00 51.22 83 LEU A N 1
ATOM 643 C CA . LEU A 1 83 ? 6.608 8.501 1.642 1.00 51.22 83 LEU A CA 1
ATOM 644 C C . LEU A 1 83 ? 5.558 8.912 0.590 1.00 51.22 83 LEU A C 1
ATOM 646 O O . LEU A 1 83 ? 4.372 8.598 0.699 1.00 51.22 83 LEU A O 1
ATOM 650 N N . GLN A 1 84 ? 6.000 9.658 -0.418 1.00 55.19 84 GLN A N 1
ATOM 651 C CA . GLN A 1 84 ? 5.186 10.336 -1.420 1.00 55.19 84 GLN A CA 1
ATOM 652 C C . GLN A 1 84 ? 5.350 9.614 -2.733 1.00 55.19 84 GLN A C 1
ATOM 654 O O . GLN A 1 84 ? 6.424 9.707 -3.299 1.00 55.19 84 GLN A O 1
ATOM 659 N N . CYS A 1 85 ? 4.337 8.884 -3.186 1.00 52.09 85 CYS A N 1
ATOM 660 C CA . CYS A 1 85 ? 4.172 8.489 -4.592 1.00 52.09 85 CYS A CA 1
ATOM 661 C C . CYS A 1 85 ? 2.890 7.667 -4.746 1.00 52.09 85 CYS A C 1
ATOM 663 O O . CYS A 1 85 ? 2.879 6.573 -5.311 1.00 52.09 85 CYS A O 1
ATOM 665 N N . PHE A 1 86 ? 1.766 8.163 -4.221 1.00 53.34 86 PHE A N 1
ATOM 666 C CA . PHE A 1 86 ? 0.502 7.527 -4.572 1.00 53.34 86 PHE A CA 1
ATOM 667 C C . PHE A 1 86 ? 0.063 7.983 -5.968 1.00 53.34 86 PHE A C 1
ATOM 669 O O . PHE A 1 86 ? -0.611 9.003 -6.115 1.00 53.34 86 PHE A O 1
ATOM 676 N N . GLY A 1 87 ? 0.445 7.198 -6.978 1.00 51.47 87 GLY A N 1
ATOM 677 C CA . GLY A 1 87 ? -0.244 7.137 -8.270 1.00 51.47 87 GLY A CA 1
ATOM 678 C C . GLY A 1 87 ? -0.056 8.323 -9.207 1.00 51.47 87 GLY A C 1
ATOM 679 O O . GLY A 1 87 ? -0.948 8.586 -10.014 1.00 51.47 87 GLY A O 1
ATOM 680 N N . GLN A 1 88 ? 1.055 9.052 -9.104 1.00 54.72 88 GLN A N 1
ATOM 681 C CA . GLN A 1 88 ? 1.341 10.208 -9.959 1.00 54.72 88 GLN A CA 1
ATOM 682 C C . GLN A 1 88 ? 2.732 10.084 -10.544 1.00 54.72 88 GLN A C 1
ATOM 684 O O . GLN A 1 88 ? 3.659 10.742 -10.112 1.00 54.72 88 GLN A O 1
ATOM 689 N N . PHE A 1 89 ? 2.853 9.193 -11.518 1.00 58.75 89 PHE A N 1
ATOM 690 C CA . PHE A 1 89 ? 4.005 9.177 -12.401 1.00 58.75 89 PHE A CA 1
ATOM 691 C C . PHE A 1 89 ? 3.527 9.821 -13.688 1.00 58.75 89 PHE A C 1
ATOM 693 O O . PHE A 1 89 ? 2.581 9.317 -14.306 1.00 58.75 89 PHE A O 1
ATOM 700 N N . ASP A 1 90 ? 4.099 10.974 -14.025 1.00 56.16 90 ASP A N 1
ATOM 701 C CA . ASP A 1 90 ? 3.765 11.661 -15.263 1.00 56.16 90 ASP A CA 1
ATOM 702 C C . ASP A 1 90 ? 3.958 10.691 -16.432 1.00 56.16 90 ASP A C 1
ATOM 704 O O . ASP A 1 90 ? 4.997 10.042 -16.571 1.00 56.16 90 ASP A O 1
ATOM 708 N N . LYS A 1 91 ? 2.919 10.556 -17.269 1.00 58.16 91 LYS A N 1
ATOM 709 C CA . LYS A 1 91 ? 2.946 9.651 -18.429 1.00 58.16 91 LYS A CA 1
ATOM 710 C C . LYS A 1 91 ? 4.119 9.959 -19.365 1.00 58.16 91 LYS A C 1
ATOM 712 O O . LYS A 1 91 ? 4.623 9.047 -20.013 1.00 58.16 91 LYS A O 1
ATOM 717 N N . GLU A 1 92 ? 4.541 11.222 -19.406 1.00 58.47 92 GLU A N 1
ATOM 718 C CA . GLU A 1 92 ? 5.600 11.728 -20.281 1.00 58.47 92 GLU A CA 1
ATOM 719 C C . GLU A 1 92 ? 7.004 11.227 -19.897 1.00 58.47 92 GLU A C 1
ATOM 721 O O . GLU A 1 92 ? 7.844 11.126 -20.785 1.00 58.47 92 GLU A O 1
ATOM 726 N 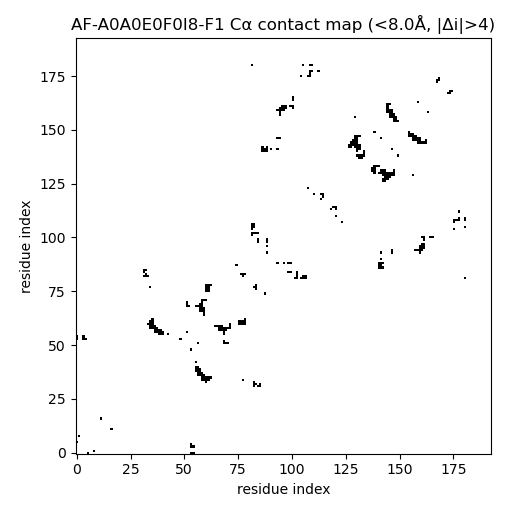N . ASP A 1 93 ? 7.242 10.816 -18.640 1.00 63.09 93 ASP A N 1
ATOM 727 C CA . ASP A 1 93 ? 8.527 10.241 -18.189 1.00 63.09 93 ASP A CA 1
ATOM 728 C C . ASP A 1 93 ? 8.366 8.846 -17.550 1.00 63.09 93 ASP A C 1
ATOM 730 O O . ASP A 1 93 ? 9.091 8.439 -16.642 1.00 63.09 93 ASP A O 1
ATOM 734 N N . SER A 1 94 ? 7.370 8.083 -18.020 1.00 70.50 94 SER A N 1
ATOM 735 C CA . SER A 1 94 ? 6.927 6.841 -17.367 1.00 70.50 94 SER A CA 1
ATOM 736 C C . SER A 1 94 ? 8.005 5.758 -17.217 1.00 70.50 94 SER A C 1
ATOM 738 O O . SER A 1 94 ? 7.860 4.888 -16.356 1.00 70.50 94 SER A O 1
ATOM 740 N N . LEU A 1 95 ? 9.074 5.794 -18.021 1.00 87.38 95 LEU A N 1
ATOM 741 C CA . LEU A 1 95 ? 10.193 4.853 -17.937 1.00 87.38 95 LEU A CA 1
ATOM 742 C C . LEU A 1 95 ? 11.278 5.288 -16.945 1.00 87.38 95 LEU A C 1
ATOM 744 O O . LEU A 1 95 ? 11.949 4.420 -16.389 1.00 87.38 95 LEU A O 1
ATOM 748 N N . ASN A 1 96 ? 11.453 6.587 -16.700 1.00 88.50 96 ASN A N 1
ATOM 749 C CA . ASN A 1 96 ? 12.464 7.131 -15.792 1.00 88.50 96 ASN A CA 1
ATOM 750 C C . ASN A 1 96 ? 11.820 7.611 -14.482 1.00 88.50 96 ASN A C 1
ATOM 752 O O . ASN A 1 96 ? 11.940 8.752 -14.043 1.00 88.50 96 ASN A O 1
ATOM 756 N N . ASP A 1 97 ? 11.131 6.688 -13.824 1.00 85.69 97 ASP A N 1
ATOM 757 C CA . ASP A 1 97 ? 10.328 6.906 -12.626 1.00 85.69 97 ASP A CA 1
ATOM 758 C C . ASP A 1 97 ? 11.164 7.038 -11.339 1.00 85.69 97 ASP A C 1
ATOM 760 O O . ASP A 1 97 ? 11.004 6.278 -10.379 1.00 85.69 97 ASP A O 1
ATOM 764 N N . THR A 1 98 ? 12.052 8.032 -11.300 1.00 85.94 98 THR A N 1
ATOM 765 C CA . THR A 1 98 ? 12.967 8.284 -10.170 1.00 85.94 98 THR A CA 1
ATOM 766 C C . THR A 1 98 ? 12.217 8.463 -8.848 1.00 85.94 98 THR A C 1
ATOM 768 O O . THR A 1 98 ? 12.626 7.911 -7.829 1.00 85.94 98 THR A O 1
ATOM 771 N N . GLU A 1 99 ? 11.057 9.122 -8.859 1.00 80.12 99 GLU A N 1
ATOM 772 C CA . GLU A 1 99 ? 10.231 9.275 -7.655 1.00 80.12 99 GLU A CA 1
ATOM 773 C C . GLU A 1 99 ? 9.764 7.917 -7.096 1.00 80.12 99 GLU A C 1
ATOM 775 O O . GLU A 1 99 ? 9.696 7.725 -5.881 1.00 80.12 99 GLU A O 1
ATOM 780 N N . ARG A 1 100 ? 9.520 6.918 -7.961 1.00 86.44 100 ARG A N 1
ATOM 781 C CA . ARG A 1 100 ? 9.186 5.555 -7.517 1.00 86.44 100 ARG A CA 1
ATOM 782 C C . ARG A 1 100 ? 10.386 4.896 -6.853 1.00 86.44 100 ARG A C 1
ATOM 784 O O . ARG A 1 100 ? 10.213 4.184 -5.867 1.00 86.44 100 ARG A O 1
ATOM 791 N N . VAL A 1 101 ? 11.590 5.104 -7.385 1.00 88.69 101 VAL A N 1
ATOM 792 C CA . VAL A 1 101 ? 12.827 4.605 -6.767 1.00 88.69 101 VAL A CA 1
ATOM 793 C C . VAL A 1 101 ? 12.979 5.176 -5.359 1.00 88.69 101 VAL A C 1
ATOM 795 O O . VAL A 1 101 ? 13.211 4.417 -4.417 1.00 88.69 101 VAL A O 1
ATOM 798 N N . GLU A 1 102 ? 12.792 6.486 -5.199 1.00 84.69 102 GLU A N 1
ATOM 799 C CA . GLU A 1 102 ? 12.841 7.153 -3.895 1.00 84.69 102 GLU A CA 1
ATOM 800 C C . GLU A 1 102 ? 11.771 6.605 -2.946 1.00 84.69 102 GLU A C 1
ATOM 802 O O . GLU A 1 102 ? 12.092 6.206 -1.827 1.00 84.69 102 GLU A O 1
ATOM 807 N N . TYR A 1 103 ? 10.530 6.477 -3.420 1.00 83.44 103 TYR A N 1
ATOM 808 C CA . TYR A 1 103 ? 9.420 5.911 -2.658 1.00 83.44 103 TYR A CA 1
ATOM 809 C C . TYR A 1 103 ? 9.704 4.492 -2.158 1.00 83.44 103 TYR A C 1
ATOM 811 O O . TYR A 1 103 ? 9.560 4.203 -0.969 1.00 83.44 103 TYR A O 1
ATOM 819 N N . LEU A 1 104 ? 10.134 3.596 -3.051 1.00 88.94 104 LEU A N 1
ATOM 820 C CA . LEU A 1 104 ? 10.440 2.210 -2.702 1.00 88.94 104 LEU A CA 1
ATOM 821 C C . LEU A 1 104 ? 11.603 2.133 -1.715 1.00 88.94 104 LEU A C 1
ATOM 823 O O . LEU A 1 104 ? 11.502 1.422 -0.715 1.00 88.94 104 LEU A O 1
ATOM 827 N N . SER A 1 105 ? 12.671 2.894 -1.964 1.00 88.88 105 SER A N 1
ATOM 828 C CA . SER A 1 105 ? 13.826 2.984 -1.070 1.00 88.88 105 SER A CA 1
ATOM 829 C C . SER A 1 105 ? 13.410 3.441 0.330 1.00 88.88 105 SER A C 1
ATOM 831 O O . SER A 1 105 ? 13.739 2.781 1.318 1.00 88.88 105 SER A O 1
ATOM 833 N N . SER A 1 106 ? 12.610 4.504 0.432 1.00 84.56 106 SER A N 1
ATOM 834 C CA . SER A 1 106 ? 12.117 5.040 1.702 1.00 84.56 106 SER A CA 1
ATOM 835 C C . SER A 1 106 ? 11.202 4.079 2.456 1.00 84.56 106 SER A C 1
ATOM 837 O O . SER A 1 106 ? 11.389 3.860 3.653 1.00 84.56 106 SER A O 1
ATOM 839 N N . TYR A 1 107 ? 10.250 3.445 1.772 1.00 88.00 107 TYR A N 1
ATOM 840 C CA . TYR A 1 107 ? 9.349 2.471 2.390 1.00 88.00 107 TYR A CA 1
ATOM 841 C C . TYR A 1 107 ? 10.074 1.210 2.867 1.00 88.00 107 TYR A C 1
ATOM 843 O O . TYR A 1 107 ? 9.788 0.695 3.953 1.00 88.00 107 TYR A O 1
ATOM 851 N N . MET A 1 108 ? 11.027 0.708 2.082 1.00 90.75 108 MET A N 1
ATOM 852 C CA . MET A 1 108 ? 11.849 -0.436 2.477 1.00 90.75 108 MET A CA 1
ATOM 853 C C . MET A 1 108 ? 12.791 -0.073 3.628 1.00 90.75 108 MET A C 1
ATOM 855 O O . MET A 1 108 ? 12.921 -0.859 4.565 1.00 90.75 108 MET A O 1
ATOM 859 N N . GLY A 1 109 ? 13.375 1.130 3.620 1.00 89.31 109 GLY A N 1
ATOM 860 C CA . GLY A 1 109 ? 14.163 1.662 4.734 1.00 89.31 109 GLY A CA 1
ATOM 861 C C . GLY A 1 109 ? 13.353 1.762 6.029 1.00 89.31 109 GLY A C 1
ATOM 862 O O . GLY A 1 109 ? 13.783 1.251 7.063 1.00 89.31 109 GLY A O 1
ATOM 863 N N . GLY A 1 110 ? 12.139 2.318 5.968 1.00 88.31 110 GLY A N 1
ATOM 864 C CA . GLY A 1 110 ? 11.215 2.378 7.106 1.00 88.31 110 GLY A CA 1
ATOM 865 C C . GLY A 1 110 ? 10.777 0.994 7.599 1.00 88.31 110 GLY A C 1
ATOM 866 O O . GLY A 1 110 ? 10.737 0.743 8.803 1.00 88.31 110 GLY A O 1
ATOM 867 N N . THR A 1 111 ? 10.530 0.054 6.682 1.00 91.50 111 THR A N 1
ATOM 868 C CA . THR A 1 111 ? 10.213 -1.344 7.024 1.00 91.50 111 THR A CA 1
ATOM 869 C C . THR A 1 111 ? 11.385 -2.018 7.739 1.00 91.50 111 THR A C 1
ATOM 871 O O . THR A 1 111 ? 11.192 -2.700 8.746 1.00 91.50 111 THR A O 1
ATOM 874 N N . LEU A 1 112 ? 12.612 -1.798 7.261 1.00 91.44 112 LEU A N 1
ATOM 875 C CA . LEU A 1 112 ? 13.828 -2.306 7.889 1.00 91.44 112 LEU A CA 1
ATOM 876 C C . LEU A 1 112 ? 14.052 -1.686 9.274 1.00 91.44 112 LEU A C 1
ATOM 878 O O . LEU A 1 112 ? 14.415 -2.403 10.206 1.00 91.44 112 LEU A O 1
ATOM 882 N N . ALA A 1 113 ? 13.799 -0.386 9.436 1.00 90.69 113 ALA A N 1
ATOM 883 C CA . ALA A 1 113 ? 13.850 0.280 10.735 1.00 90.69 113 ALA A CA 1
ATOM 884 C C . ALA A 1 113 ? 12.820 -0.312 11.714 1.00 90.69 113 ALA A C 1
ATOM 886 O O . ALA A 1 113 ? 13.170 -0.640 12.845 1.00 90.69 113 ALA A O 1
ATOM 887 N N . ALA A 1 114 ? 11.580 -0.543 11.272 1.00 91.81 114 ALA A N 1
ATOM 888 C CA . ALA A 1 114 ? 10.551 -1.187 12.088 1.00 91.81 114 ALA A CA 1
ATOM 889 C C . ALA A 1 114 ? 10.952 -2.612 12.506 1.00 91.81 114 ALA A C 1
ATOM 891 O O . ALA A 1 114 ? 10.808 -2.972 13.674 1.00 91.81 114 ALA A O 1
ATOM 892 N N . LEU A 1 115 ? 11.504 -3.401 11.578 1.00 94.12 115 LEU A N 1
ATOM 893 C CA . LEU A 1 115 ? 12.012 -4.748 11.853 1.00 94.12 115 LEU A CA 1
ATOM 894 C C . LEU A 1 115 ? 13.136 -4.712 12.900 1.00 94.12 115 LEU A C 1
ATOM 896 O O . LEU A 1 115 ? 13.106 -5.480 13.859 1.00 94.12 115 LEU A O 1
ATOM 900 N N . ARG A 1 116 ? 14.087 -3.776 12.770 1.00 93.62 116 ARG A N 1
ATOM 901 C CA . ARG A 1 116 ? 15.168 -3.557 13.753 1.00 93.62 116 ARG A CA 1
ATOM 902 C C . ARG A 1 116 ? 14.649 -3.108 15.122 1.00 93.62 116 ARG A C 1
ATOM 904 O O . ARG A 1 116 ? 15.248 -3.463 16.130 1.00 93.62 116 ARG A O 1
ATOM 911 N N . ASN A 1 117 ? 13.514 -2.413 15.157 1.00 95.69 117 ASN A N 1
ATOM 912 C CA . ASN A 1 117 ? 12.817 -2.003 16.379 1.00 95.69 117 ASN A CA 1
ATOM 913 C C . ASN A 1 117 ? 11.850 -3.076 16.925 1.00 95.69 117 ASN A C 1
ATOM 915 O O . ASN A 1 117 ? 11.021 -2.783 17.784 1.00 95.69 117 ASN A O 1
ATOM 919 N N . GLY A 1 118 ? 11.944 -4.323 16.447 1.00 96.88 118 GLY A N 1
ATOM 920 C CA . GLY A 1 118 ? 11.216 -5.469 16.998 1.00 96.88 118 GLY A CA 1
ATOM 921 C C . GLY A 1 118 ? 9.862 -5.763 16.349 1.00 96.88 118 GLY A C 1
ATOM 922 O O . GLY A 1 118 ? 9.169 -6.682 16.791 1.00 96.88 118 GLY A O 1
ATOM 923 N N . ALA A 1 119 ? 9.465 -5.042 15.295 1.00 96.38 119 ALA A N 1
ATOM 924 C CA . ALA A 1 119 ? 8.262 -5.392 14.546 1.00 96.38 119 ALA A CA 1
ATOM 925 C C . ALA A 1 119 ? 8.432 -6.754 13.847 1.00 96.38 119 ALA A C 1
ATOM 927 O O . ALA A 1 119 ? 9.410 -6.997 13.141 1.00 96.38 119 ALA A O 1
ATOM 928 N N . ASN A 1 120 ? 7.441 -7.639 13.992 1.00 97.31 120 ASN A N 1
ATOM 929 C CA . ASN A 1 120 ? 7.445 -8.974 13.386 1.00 97.31 120 ASN A CA 1
ATOM 930 C C . ASN A 1 120 ? 7.018 -8.936 11.904 1.00 97.31 120 ASN A C 1
ATOM 932 O O . ASN A 1 120 ? 5.986 -9.490 11.523 1.00 97.31 120 ASN A O 1
ATOM 936 N N . VAL A 1 121 ? 7.796 -8.248 11.070 1.00 96.31 121 VAL A N 1
ATOM 937 C CA . VAL A 1 121 ? 7.544 -8.135 9.627 1.00 96.31 121 VAL A CA 1
ATOM 938 C C . VAL A 1 121 ? 7.923 -9.441 8.926 1.00 96.31 121 VAL A C 1
ATOM 940 O O . VAL A 1 121 ? 9.019 -9.961 9.122 1.00 96.31 121 VAL A O 1
ATOM 943 N N . LYS A 1 122 ? 7.019 -9.976 8.094 1.00 96.25 122 LYS A N 1
ATOM 944 C CA . LYS A 1 122 ? 7.238 -11.231 7.348 1.00 96.25 12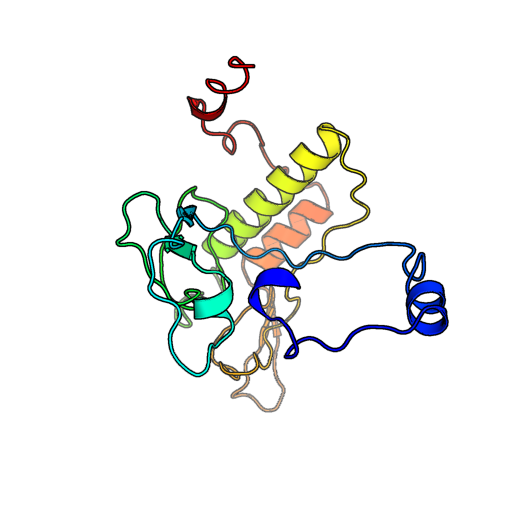2 LYS A CA 1
ATOM 945 C C . LYS A 1 122 ? 7.595 -11.042 5.876 1.00 96.25 122 LYS A C 1
ATOM 947 O O . LYS A 1 122 ? 8.156 -11.950 5.276 1.00 96.25 122 LYS A O 1
ATOM 952 N N . GLY A 1 123 ? 7.287 -9.886 5.300 1.00 94.12 123 GLY A N 1
ATOM 953 C CA . GLY A 1 123 ? 7.578 -9.600 3.901 1.00 94.12 123 GLY A CA 1
ATOM 954 C C . GLY A 1 123 ? 7.167 -8.190 3.498 1.00 94.12 123 GLY A C 1
ATOM 955 O O . GLY A 1 123 ? 6.450 -7.509 4.231 1.00 94.12 123 GLY A O 1
ATOM 956 N N . TYR A 1 124 ? 7.632 -7.784 2.320 1.00 94.38 124 TYR A N 1
ATOM 957 C CA . TYR A 1 124 ? 7.304 -6.524 1.662 1.00 94.38 124 TYR A CA 1
ATOM 958 C C . TYR A 1 124 ? 6.910 -6.831 0.217 1.00 94.38 124 TYR A C 1
ATOM 960 O O . TYR A 1 124 ? 7.647 -7.523 -0.486 1.00 94.38 124 TYR A O 1
ATOM 968 N N . PHE A 1 125 ? 5.769 -6.310 -0.228 1.00 95.19 125 PHE A N 1
ATOM 969 C CA . PHE A 1 125 ? 5.257 -6.520 -1.580 1.00 95.19 125 PHE A CA 1
ATOM 970 C C . PHE A 1 125 ? 4.959 -5.171 -2.223 1.00 95.19 125 PHE A C 1
ATOM 972 O O . PHE A 1 125 ? 4.246 -4.349 -1.652 1.00 95.19 125 PHE A O 1
ATOM 979 N N . VAL A 1 126 ? 5.508 -4.954 -3.415 1.00 92.69 126 VAL A N 1
ATOM 980 C CA . VAL A 1 126 ? 5.283 -3.731 -4.185 1.00 92.69 126 VAL A CA 1
ATOM 981 C C . VAL A 1 126 ? 3.983 -3.822 -4.981 1.00 92.69 126 VAL A C 1
ATOM 983 O O . VAL A 1 126 ? 3.741 -4.798 -5.693 1.00 92.69 126 VAL A O 1
ATOM 986 N N . TRP A 1 127 ? 3.162 -2.776 -4.889 1.00 90.75 127 TRP A N 1
ATOM 987 C CA . TRP A 1 127 ? 2.097 -2.511 -5.851 1.00 90.75 127 TRP A CA 1
ATOM 988 C C . TRP A 1 127 ? 2.641 -1.561 -6.932 1.00 90.75 127 TRP A C 1
ATOM 990 O O . TRP A 1 127 ? 2.933 -0.408 -6.630 1.00 90.75 127 TRP A O 1
ATOM 1000 N N . SER A 1 128 ? 2.837 -1.987 -8.175 1.00 92.12 128 SER A N 1
ATOM 1001 C CA . SER A 1 128 ? 2.581 -3.321 -8.740 1.00 92.12 128 SER A CA 1
ATOM 1002 C C . SER A 1 128 ? 3.742 -3.780 -9.627 1.00 92.12 128 SER A C 1
ATOM 1004 O O . SER A 1 128 ? 4.687 -3.038 -9.892 1.00 92.12 128 SER A O 1
ATOM 1006 N N . PHE A 1 129 ? 3.709 -5.030 -10.093 1.00 94.56 129 PHE A N 1
ATOM 1007 C CA . PHE A 1 129 ? 4.739 -5.529 -11.009 1.00 94.56 129 PHE A CA 1
ATOM 1008 C C . PHE A 1 129 ? 4.606 -4.937 -12.426 1.00 94.56 129 PHE A C 1
ATOM 1010 O O . PHE A 1 129 ? 5.617 -4.576 -13.031 1.00 94.56 129 PHE A O 1
ATOM 1017 N N . LEU A 1 130 ? 3.374 -4.799 -12.930 1.00 94.31 130 LEU A N 1
ATOM 1018 C CA . LEU A 1 130 ? 3.035 -4.269 -14.257 1.00 94.31 130 LEU A CA 1
ATOM 1019 C C . LEU A 1 130 ? 2.047 -3.111 -14.131 1.00 94.31 130 LEU A C 1
ATOM 1021 O O . LEU A 1 130 ? 1.203 -3.123 -13.232 1.00 94.31 130 LEU A O 1
ATOM 1025 N N . ASP A 1 131 ? 2.100 -2.164 -15.066 1.00 91.44 131 ASP A N 1
ATOM 1026 C CA . ASP A 1 131 ? 0.995 -1.231 -15.271 1.00 91.44 131 ASP A CA 1
ATOM 1027 C C . ASP 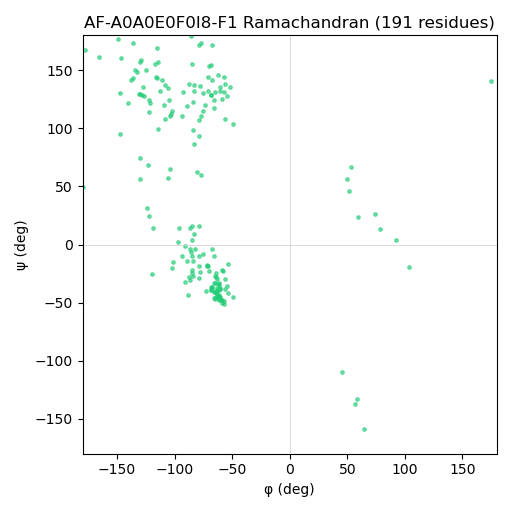A 1 131 ? -0.295 -2.018 -15.546 1.00 91.44 131 ASP A C 1
ATOM 1029 O O . ASP A 1 131 ? -0.291 -3.043 -16.233 1.00 91.44 131 ASP A O 1
ATOM 1033 N N . MET A 1 132 ? -1.398 -1.575 -14.945 1.00 91.06 132 MET A N 1
ATOM 1034 C CA . MET A 1 132 ? -2.663 -2.308 -14.928 1.00 91.06 132 MET A CA 1
ATOM 1035 C C . MET A 1 132 ? -3.866 -1.362 -14.886 1.00 91.06 132 MET A C 1
ATOM 1037 O O . MET A 1 132 ? -3.717 -0.143 -14.843 1.00 91.06 132 MET A O 1
ATOM 1041 N N . PHE A 1 133 ? -5.070 -1.933 -14.936 1.00 91.12 133 PHE A N 1
ATOM 1042 C CA . PHE A 1 133 ? -6.316 -1.184 -14.796 1.00 91.12 133 PHE A CA 1
ATOM 1043 C C . PHE A 1 133 ? -6.548 -0.787 -13.329 1.00 91.12 133 PHE A C 1
ATOM 1045 O O . PHE A 1 133 ? -6.783 -1.648 -12.481 1.00 91.12 133 PHE A O 1
ATOM 1052 N N . GLU A 1 134 ? -6.534 0.511 -13.037 1.00 85.94 134 GLU A N 1
ATOM 1053 C CA . GLU A 1 134 ? -6.549 1.054 -11.673 1.00 85.94 134 GLU A CA 1
ATOM 1054 C C . GLU A 1 134 ? -7.912 1.609 -11.268 1.00 85.94 134 GLU A C 1
ATOM 1056 O O . GLU A 1 134 ? -8.084 2.807 -11.036 1.00 85.94 134 GLU A O 1
ATOM 1061 N N . LEU A 1 135 ? -8.906 0.721 -11.182 1.00 87.19 135 LEU A N 1
ATOM 1062 C CA . LEU A 1 135 ? -10.268 1.030 -10.729 1.00 87.19 135 LEU A CA 1
ATOM 1063 C C . LEU A 1 135 ? -10.811 2.321 -11.378 1.00 87.19 135 LEU A C 1
ATOM 1065 O O . LEU A 1 135 ? -11.079 2.355 -12.576 1.00 87.19 135 LEU A O 1
ATOM 1069 N N . PHE A 1 136 ? -10.951 3.396 -10.600 1.00 78.62 136 PHE A N 1
ATOM 1070 C CA . PHE A 1 136 ? -11.495 4.678 -11.050 1.00 78.62 136 PHE A CA 1
ATOM 1071 C C . PHE A 1 136 ? -10.560 5.472 -11.978 1.00 78.62 136 PHE A C 1
ATOM 1073 O O . PHE A 1 136 ? -11.035 6.365 -12.674 1.00 78.62 136 PHE A O 1
ATOM 1080 N N . ALA A 1 137 ? -9.259 5.169 -12.006 1.00 78.38 137 ALA A N 1
ATOM 1081 C CA . ALA A 1 137 ? -8.288 5.804 -12.901 1.00 78.38 137 ALA A CA 1
ATOM 1082 C C . ALA A 1 137 ? -8.151 5.080 -14.257 1.00 78.38 137 ALA A C 1
ATOM 1084 O O . ALA A 1 137 ? -7.591 5.630 -15.212 1.00 78.38 137 ALA A O 1
ATOM 1085 N N . GLY A 1 138 ? -8.666 3.850 -14.373 1.00 85.81 138 GLY A N 1
ATOM 1086 C CA . GLY A 1 138 ? -8.489 3.015 -15.560 1.00 85.81 138 GLY A CA 1
ATOM 1087 C C . GLY A 1 138 ? -7.008 2.804 -15.894 1.00 85.81 138 GLY A C 1
ATOM 1088 O O . GLY A 1 138 ? -6.195 2.604 -14.998 1.00 85.81 138 GLY A O 1
ATOM 1089 N N . TYR A 1 139 ? -6.635 2.891 -17.172 1.00 86.88 139 TYR A N 1
ATOM 1090 C CA . TYR A 1 139 ? -5.245 2.734 -17.637 1.00 86.88 139 TYR A CA 1
ATOM 1091 C C . TYR A 1 139 ? -4.410 4.028 -17.572 1.00 86.88 139 TYR A C 1
ATOM 1093 O O . TYR A 1 139 ? -3.367 4.146 -18.213 1.00 86.88 139 TYR A O 1
ATOM 1101 N N . HIS A 1 140 ? -4.872 5.046 -16.839 1.00 78.94 140 HIS A N 1
ATOM 1102 C CA . HIS A 1 140 ? -4.219 6.359 -16.814 1.00 78.94 140 HIS A CA 1
ATOM 1103 C C . HIS A 1 140 ? -3.218 6.536 -15.670 1.00 78.94 140 HIS A C 1
ATOM 1105 O O . HIS A 1 140 ? -2.471 7.512 -15.692 1.00 78.94 140 HIS A O 1
ATOM 1111 N N . SER A 1 141 ? -3.172 5.604 -14.715 1.00 78.94 141 SER A N 1
ATOM 1112 C CA . SER A 1 141 ? -2.254 5.633 -13.572 1.00 78.94 141 SER A CA 1
ATOM 1113 C C . SER A 1 141 ? -1.270 4.462 -13.645 1.00 78.94 141 SER A C 1
ATOM 1115 O O . SER A 1 141 ? -1.620 3.346 -13.267 1.00 78.94 141 SER A O 1
ATOM 1117 N N . PRO A 1 142 ? -0.034 4.682 -14.121 1.00 83.00 142 PRO A N 1
ATOM 1118 C CA . PRO A 1 142 ? 0.924 3.603 -14.317 1.00 83.00 142 PRO A CA 1
ATOM 1119 C C . PRO A 1 142 ? 1.651 3.270 -13.004 1.00 83.00 142 PRO A C 1
ATOM 1121 O O . PRO A 1 142 ? 2.712 3.834 -12.734 1.00 83.00 142 PRO A O 1
ATOM 1124 N N . PHE A 1 143 ? 1.086 2.388 -12.166 1.00 85.62 143 PHE A N 1
ATOM 1125 C CA . PHE A 1 143 ? 1.675 1.979 -10.874 1.00 85.62 143 PHE A CA 1
ATOM 1126 C C . PHE A 1 143 ? 2.807 0.950 -10.978 1.00 85.62 143 PHE A C 1
ATOM 1128 O O . PHE A 1 143 ? 3.603 0.848 -10.040 1.00 85.62 143 PHE A O 1
ATOM 1135 N N . GLY A 1 144 ? 2.923 0.240 -12.095 1.00 90.19 144 GLY A N 1
ATOM 1136 C CA . GLY A 1 144 ? 3.820 -0.895 -12.239 1.00 90.19 144 GLY A CA 1
ATOM 1137 C C . GLY A 1 144 ? 5.291 -0.529 -12.267 1.00 90.19 144 GLY A C 1
ATOM 1138 O O . GLY A 1 144 ? 5.656 0.548 -12.732 1.00 90.19 144 GLY A O 1
ATOM 1139 N N . LEU A 1 145 ? 6.138 -1.475 -11.858 1.00 93.75 145 LEU A N 1
ATOM 1140 C CA . LEU A 1 145 ? 7.575 -1.463 -12.149 1.00 93.75 145 LEU A CA 1
ATOM 1141 C C . LEU A 1 145 ? 7.858 -1.600 -13.655 1.00 93.75 145 LEU A C 1
ATOM 1143 O O . LEU A 1 145 ? 8.882 -1.132 -14.144 1.00 93.75 145 LEU A O 1
ATOM 1147 N N . HIS A 1 146 ? 6.958 -2.243 -14.399 1.00 94.44 146 HIS A N 1
ATOM 1148 C CA . HIS A 1 146 ? 7.042 -2.360 -15.852 1.00 94.44 146 HIS A CA 1
ATOM 1149 C C . HIS A 1 146 ? 5.919 -1.575 -16.505 1.00 94.44 146 HIS A C 1
ATOM 1151 O O . HIS A 1 146 ? 4.749 -1.724 -16.142 1.00 94.44 146 HIS A O 1
ATOM 1157 N N . HIS A 1 147 ? 6.289 -0.782 -17.501 1.00 93.12 147 HIS A N 1
ATOM 1158 C CA . HIS A 1 147 ? 5.339 -0.164 -18.398 1.00 93.12 147 HIS A CA 1
ATOM 1159 C C . HIS A 1 147 ? 4.658 -1.227 -19.263 1.00 93.12 147 HIS A C 1
ATOM 1161 O O . HIS A 1 147 ? 5.309 -2.189 -19.678 1.00 93.12 147 HIS A O 1
ATOM 1167 N N . VAL A 1 148 ? 3.362 -1.053 -19.512 1.00 93.19 148 VAL A N 1
ATOM 1168 C CA . VAL A 1 148 ? 2.582 -1.828 -20.480 1.00 93.19 148 VAL A CA 1
ATOM 1169 C C . VAL A 1 148 ? 2.013 -0.844 -21.491 1.00 93.19 148 VAL A C 1
ATOM 1171 O O . VAL A 1 148 ? 1.284 0.070 -21.103 1.00 93.19 148 VAL A O 1
ATOM 1174 N N . ASP A 1 149 ? 2.334 -1.041 -22.766 1.00 92.25 149 ASP A N 1
ATOM 1175 C CA . ASP A 1 149 ? 1.712 -0.277 -23.844 1.00 92.25 149 ASP A CA 1
ATOM 1176 C C . ASP A 1 149 ? 0.323 -0.864 -24.122 1.00 92.25 149 ASP A C 1
ATOM 1178 O O . ASP A 1 149 ? 0.200 -1.981 -24.623 1.00 92.25 149 ASP A O 1
ATOM 1182 N N . PHE A 1 150 ? -0.721 -0.138 -23.721 1.00 91.69 150 PHE A N 1
ATOM 1183 C CA . PHE A 1 150 ? -2.113 -0.555 -23.903 1.00 91.69 150 PHE A CA 1
ATOM 1184 C C . PHE A 1 150 ? -2.678 -0.196 -25.284 1.00 91.69 150 PHE A C 1
ATOM 1186 O O . PHE A 1 150 ? -3.768 -0.663 -25.614 1.00 91.69 150 PHE A O 1
ATOM 1193 N N . GLU A 1 151 ? -1.965 0.609 -26.077 1.00 92.38 151 GLU A N 1
ATOM 1194 C CA . GLU A 1 151 ? -2.368 0.967 -27.441 1.00 92.38 151 GLU A CA 1
ATOM 1195 C C . GLU A 1 151 ? -1.930 -0.105 -28.452 1.00 92.38 151 GLU A C 1
ATOM 1197 O O . GLU A 1 151 ? -2.582 -0.304 -29.479 1.00 92.38 151 GLU A O 1
ATOM 1202 N N . ASP A 1 152 ? -0.859 -0.845 -28.149 1.00 93.75 152 ASP A N 1
ATOM 1203 C CA . ASP A 1 152 ? -0.426 -2.002 -28.932 1.00 93.75 152 ASP A CA 1
ATOM 1204 C C . ASP A 1 152 ? -1.195 -3.282 -28.512 1.00 93.75 152 ASP A C 1
ATOM 1206 O O . ASP A 1 152 ? -1.114 -3.708 -27.354 1.00 93.75 152 ASP A O 1
ATOM 1210 N N . PRO A 1 153 ? -1.896 -3.975 -29.437 1.00 95.44 153 PRO A N 1
ATOM 1211 C CA . PRO A 1 153 ? -2.619 -5.218 -29.140 1.00 95.44 153 PRO A CA 1
ATOM 1212 C C . PRO A 1 153 ? -1.760 -6.355 -28.567 1.00 95.44 153 PRO A C 1
ATOM 1214 O O . PRO A 1 153 ? -2.288 -7.270 -27.933 1.00 95.44 153 PRO A O 1
ATOM 1217 N N . SER A 1 154 ? -0.447 -6.336 -28.804 1.00 97.19 154 SER A N 1
ATOM 1218 C CA . SER A 1 154 ? 0.504 -7.307 -28.256 1.00 97.19 154 SER A CA 1
ATOM 1219 C C . SER A 1 154 ? 0.876 -7.032 -26.793 1.00 97.19 154 SER A C 1
ATOM 1221 O O . SER A 1 154 ? 1.461 -7.900 -26.136 1.00 97.19 154 SER A O 1
ATOM 1223 N N . LEU A 1 155 ? 0.485 -5.868 -26.258 1.00 94.88 155 LEU A N 1
ATOM 1224 C CA . LEU A 1 155 ? 0.732 -5.418 -24.890 1.00 94.88 155 LEU A CA 1
ATOM 1225 C C . LEU A 1 155 ? 2.208 -5.576 -24.490 1.00 94.88 155 LEU A C 1
ATOM 1227 O O . LEU A 1 155 ? 2.507 -6.294 -23.528 1.00 94.88 155 LEU A O 1
ATOM 1231 N N . PRO A 1 156 ? 3.169 -4.993 -25.224 1.00 96.38 156 PRO A N 1
ATOM 1232 C CA . PRO A 1 156 ? 4.577 -5.133 -24.896 1.00 96.38 156 PRO A CA 1
ATOM 1233 C C . PRO A 1 156 ? 4.874 -4.532 -23.515 1.00 96.38 156 PRO A C 1
ATOM 1235 O O . PRO A 1 156 ? 4.251 -3.564 -23.075 1.00 96.38 156 PRO A O 1
ATOM 1238 N N . ARG A 1 157 ? 5.825 -5.149 -22.802 1.00 95.62 157 ARG A N 1
ATOM 1239 C CA . ARG A 1 157 ? 6.265 -4.724 -21.465 1.00 95.62 157 ARG A CA 1
ATOM 1240 C C . ARG A 1 157 ? 7.657 -4.121 -21.550 1.00 95.62 157 ARG A C 1
ATOM 1242 O O . ARG A 1 157 ? 8.535 -4.710 -22.178 1.00 95.62 157 ARG A O 1
ATOM 1249 N N . GLN A 1 158 ? 7.882 -3.014 -20.852 1.00 95.06 158 GLN A N 1
ATOM 1250 C CA . GLN A 1 158 ? 9.202 -2.390 -20.745 1.00 95.06 158 GLN A CA 1
ATOM 1251 C C . GLN A 1 158 ? 9.561 -2.139 -19.274 1.00 95.06 158 GLN A C 1
ATOM 1253 O O . GLN A 1 158 ? 8.747 -1.572 -18.543 1.00 95.06 158 GLN A O 1
ATOM 1258 N N . PRO A 1 159 ? 10.742 -2.570 -18.793 1.00 95.94 159 PRO A N 1
ATOM 1259 C CA . PRO A 1 159 ? 11.157 -2.301 -17.420 1.00 95.94 159 PRO A CA 1
ATOM 1260 C C . PRO A 1 159 ? 11.443 -0.808 -17.233 1.00 95.94 159 PRO A C 1
ATOM 1262 O O . PRO A 1 159 ? 12.233 -0.231 -17.981 1.00 95.94 159 PRO A O 1
ATOM 1265 N N . LYS A 1 160 ? 10.845 -0.203 -16.205 1.00 94.00 160 LYS A N 1
ATOM 1266 C CA . LYS A 1 160 ? 11.147 1.175 -15.796 1.00 94.00 160 LYS A CA 1
ATOM 1267 C C . LYS A 1 160 ? 12.445 1.228 -14.984 1.00 94.00 160 LYS A C 1
ATOM 1269 O O . LYS A 1 160 ? 12.988 0.188 -14.590 1.00 94.00 160 LYS A O 1
ATOM 1274 N N . LEU A 1 161 ? 12.936 2.429 -14.686 1.00 94.06 161 LEU A N 1
ATOM 1275 C CA . LEU A 1 161 ? 14.092 2.640 -13.815 1.00 94.06 161 LEU A CA 1
ATOM 1276 C C . LEU A 1 161 ? 13.897 1.943 -12.459 1.00 94.06 161 LEU A C 1
ATOM 1278 O O . LEU A 1 161 ? 14.805 1.264 -11.976 1.00 94.06 161 LEU A O 1
ATOM 1282 N N . SER A 1 162 ? 12.701 2.026 -11.882 1.00 93.44 162 SER A N 1
ATOM 1283 C CA . SER A 1 162 ? 12.339 1.342 -10.641 1.00 93.44 162 SER A CA 1
ATOM 1284 C C . SER A 1 162 ? 12.435 -0.180 -10.724 1.00 93.44 162 SER A C 1
ATOM 1286 O O . SER A 1 162 ? 12.905 -0.794 -9.767 1.00 93.44 162 SER A O 1
ATOM 1288 N N . ALA A 1 163 ? 12.075 -0.810 -11.851 1.00 96.44 163 ALA A N 1
ATOM 1289 C CA . ALA A 1 163 ? 12.282 -2.247 -12.044 1.00 96.44 163 ALA A CA 1
ATOM 1290 C C . ALA A 1 163 ? 13.770 -2.595 -11.994 1.00 96.44 163 ALA A C 1
ATOM 1292 O O . ALA A 1 163 ? 14.165 -3.555 -11.330 1.00 96.44 163 ALA A O 1
ATOM 1293 N N . GLN A 1 164 ? 14.602 -1.802 -12.671 1.00 96.88 164 GLN A N 1
ATOM 1294 C CA . GLN A 1 164 ? 16.046 -2.015 -12.699 1.00 96.88 164 GLN A CA 1
ATOM 1295 C C . GLN A 1 164 ? 16.656 -1.819 -11.309 1.00 96.88 164 GLN A C 1
ATOM 1297 O O . GLN A 1 164 ? 17.418 -2.670 -10.849 1.00 96.88 164 GLN A O 1
ATOM 1302 N N . TRP A 1 165 ? 16.289 -0.738 -10.617 1.00 96.19 165 TRP A N 1
ATOM 1303 C CA . TRP A 1 165 ? 16.718 -0.461 -9.249 1.00 96.19 165 TRP A CA 1
ATOM 1304 C C . TRP A 1 165 ? 16.296 -1.580 -8.292 1.00 96.19 165 TRP A C 1
ATOM 1306 O O . TRP A 1 165 ? 17.141 -2.139 -7.594 1.00 96.19 165 TRP A O 1
ATOM 1316 N N . TYR A 1 166 ? 15.021 -1.978 -8.318 1.00 95.69 166 TYR A N 1
ATOM 1317 C CA . TYR A 1 166 ? 14.486 -3.023 -7.446 1.00 95.69 166 TYR A CA 1
ATOM 1318 C C . TYR A 1 166 ? 15.188 -4.363 -7.690 1.00 95.69 166 TYR A C 1
ATOM 1320 O O . TYR A 1 166 ? 15.546 -5.069 -6.751 1.00 95.69 166 TYR A O 1
ATOM 1328 N N . SER A 1 167 ? 15.481 -4.679 -8.953 1.00 96.69 167 SER A N 1
ATOM 1329 C CA . SER A 1 167 ? 16.237 -5.870 -9.337 1.00 96.69 167 SER A CA 1
ATOM 1330 C C . SER A 1 167 ? 17.667 -5.863 -8.780 1.00 96.69 167 SER A C 1
ATOM 1332 O O . SER A 1 167 ? 18.117 -6.871 -8.236 1.00 96.69 167 SER A O 1
ATOM 1334 N N . LYS A 1 168 ? 18.373 -4.726 -8.859 1.00 97.12 168 LYS A N 1
ATOM 1335 C CA . LYS A 1 168 ? 19.714 -4.560 -8.269 1.00 97.12 168 LYS A CA 1
ATOM 1336 C C . LYS A 1 168 ? 19.682 -4.670 -6.743 1.00 97.12 168 LYS A C 1
ATOM 1338 O O . LYS A 1 168 ? 20.556 -5.309 -6.164 1.00 97.12 168 LYS A O 1
ATOM 1343 N N . PHE A 1 169 ? 18.666 -4.088 -6.103 1.00 95.00 169 PHE A N 1
ATOM 1344 C CA . PHE A 1 169 ? 18.468 -4.173 -4.656 1.00 95.00 169 PHE A CA 1
ATOM 1345 C C . PHE A 1 169 ? 18.265 -5.624 -4.201 1.00 95.00 169 PHE A C 1
ATOM 1347 O O . PHE A 1 169 ? 18.954 -6.084 -3.296 1.00 95.00 169 PHE A O 1
ATOM 1354 N N . LEU A 1 170 ? 17.390 -6.382 -4.873 1.00 93.88 170 LEU A N 1
ATOM 1355 C CA . LEU A 1 170 ? 17.148 -7.796 -4.556 1.00 93.88 170 LEU A CA 1
ATOM 1356 C C . LEU A 1 170 ? 18.381 -8.688 -4.772 1.00 93.88 170 LEU A C 1
ATOM 1358 O O . LEU A 1 170 ? 18.521 -9.706 -4.099 1.00 93.88 170 LEU A O 1
ATOM 1362 N N . ARG A 1 171 ? 19.276 -8.316 -5.696 1.00 96.56 171 ARG A N 1
ATOM 1363 C CA . ARG A 1 171 ? 20.567 -8.993 -5.910 1.00 96.56 171 ARG A CA 1
ATOM 1364 C C . ARG A 1 171 ? 21.682 -8.506 -4.979 1.00 96.56 171 ARG A C 1
ATOM 1366 O O . ARG A 1 171 ? 22.815 -8.954 -5.122 1.00 96.56 171 ARG A O 1
ATOM 1373 N N . SER A 1 172 ? 21.380 -7.612 -4.036 1.00 92.69 172 SER A N 1
ATOM 1374 C CA . SER A 1 172 ? 22.355 -7.009 -3.118 1.00 92.69 172 SER A CA 1
ATOM 1375 C C . SER A 1 172 ? 23.488 -6.247 -3.823 1.00 92.69 172 SER A C 1
ATOM 1377 O O . SER A 1 172 ? 24.562 -6.068 -3.256 1.00 92.69 172 SER A O 1
ATOM 1379 N N . GLU A 1 173 ? 23.266 -5.781 -5.057 1.00 94.19 173 GLU A N 1
ATOM 1380 C CA . GLU A 1 173 ? 24.226 -4.948 -5.801 1.00 94.19 173 GLU A CA 1
ATOM 1381 C C . GLU A 1 173 ? 24.210 -3.493 -5.313 1.00 94.19 173 GLU A C 1
ATOM 1383 O O . GLU A 1 173 ? 25.179 -2.756 -5.483 1.00 94.19 173 GLU A O 1
ATOM 1388 N N . ILE A 1 174 ? 23.093 -3.080 -4.712 1.00 90.81 174 ILE A N 1
ATOM 1389 C CA . ILE A 1 174 ? 22.889 -1.769 -4.096 1.00 90.81 174 ILE A CA 1
ATOM 1390 C C . ILE A 1 174 ? 22.225 -1.949 -2.726 1.00 90.81 174 ILE A C 1
ATOM 1392 O O . ILE A 1 174 ? 21.460 -2.891 -2.520 1.00 90.81 174 ILE A O 1
ATOM 1396 N N . GLY A 1 175 ? 22.504 -1.038 -1.791 1.00 84.19 175 GLY A N 1
ATOM 1397 C CA . GLY A 1 175 ? 21.901 -1.015 -0.455 1.00 84.19 175 GLY A CA 1
ATOM 1398 C C . GLY A 1 175 ? 21.040 0.226 -0.217 1.00 84.19 175 GLY A C 1
ATOM 1399 O O . GLY A 1 175 ? 21.082 1.182 -0.990 1.00 84.19 175 GLY A O 1
ATOM 1400 N N . ILE A 1 176 ? 20.282 0.220 0.881 1.00 80.56 176 ILE A N 1
ATOM 1401 C CA . ILE A 1 176 ? 19.504 1.375 1.353 1.00 80.56 176 ILE A CA 1
ATOM 1402 C C . ILE A 1 176 ? 20.225 1.976 2.562 1.00 80.56 176 ILE A C 1
ATOM 1404 O O . ILE A 1 176 ? 20.478 1.271 3.542 1.00 80.56 176 ILE A O 1
ATOM 1408 N N . ASN A 1 177 ? 20.549 3.270 2.506 1.00 69.75 177 ASN A N 1
ATOM 1409 C CA . ASN A 1 177 ? 21.095 3.996 3.652 1.00 69.75 177 ASN A CA 1
ATOM 1410 C C . ASN A 1 177 ? 19.946 4.587 4.492 1.00 69.75 177 ASN A C 1
ATOM 1412 O O . ASN A 1 177 ? 19.165 5.393 3.990 1.00 69.75 177 ASN A O 1
ATOM 1416 N N . ILE A 1 178 ? 19.844 4.173 5.759 1.00 65.12 178 ILE A N 1
ATOM 1417 C CA . ILE A 1 178 ? 18.762 4.572 6.678 1.00 65.12 178 ILE A CA 1
ATOM 1418 C C . ILE A 1 178 ? 19.058 5.914 7.371 1.00 65.12 178 ILE A C 1
ATOM 1420 O O . ILE A 1 178 ? 18.126 6.594 7.793 1.00 65.12 178 ILE A O 1
ATOM 1424 N N . GLU A 1 179 ? 20.324 6.338 7.456 1.00 59.09 179 GLU A N 1
ATOM 1425 C CA . GLU A 1 179 ? 20.729 7.534 8.219 1.00 59.09 179 GLU A CA 1
ATOM 1426 C C . GLU A 1 179 ? 20.132 8.836 7.659 1.00 59.09 179 GLU A C 1
ATOM 1428 O O . GLU A 1 179 ? 19.913 9.784 8.404 1.00 59.09 179 GLU A O 1
ATOM 1433 N N . ASN A 1 180 ? 19.773 8.859 6.373 1.00 50.84 180 ASN A N 1
ATOM 1434 C CA . ASN A 1 180 ? 19.176 10.024 5.713 1.00 50.84 180 ASN A CA 1
ATOM 1435 C C . ASN A 1 180 ? 17.635 10.054 5.758 1.00 50.84 180 ASN A C 1
ATOM 1437 O O . ASN A 1 180 ? 17.035 10.977 5.212 1.00 50.84 180 ASN A O 1
ATOM 1441 N N . MET A 1 181 ? 16.978 9.044 6.346 1.00 50.84 181 MET A N 1
ATOM 1442 C CA . MET A 1 181 ? 15.510 8.905 6.310 1.00 50.84 181 MET A CA 1
ATOM 1443 C C . MET A 1 181 ? 14.805 9.344 7.594 1.00 50.84 181 MET A C 1
ATOM 1445 O O . MET A 1 181 ? 13.592 9.541 7.584 1.00 50.84 181 MET A O 1
ATOM 1449 N N . ILE A 1 182 ? 15.549 9.510 8.688 1.00 44.41 182 ILE A N 1
ATOM 1450 C CA . ILE A 1 182 ? 15.031 10.041 9.949 1.00 44.41 182 ILE A CA 1
ATOM 1451 C C . ILE A 1 182 ? 15.531 11.479 10.048 1.00 44.41 182 ILE A C 1
ATOM 1453 O O . ILE A 1 182 ? 16.727 11.721 10.191 1.00 44.41 182 ILE A O 1
ATOM 1457 N N . SER A 1 183 ? 14.621 12.448 9.937 1.00 42.12 183 SER A N 1
ATOM 1458 C CA . SER A 1 183 ? 14.960 13.840 10.232 1.00 42.12 183 SER A CA 1
ATOM 1459 C C . SER A 1 183 ? 15.484 13.920 11.676 1.00 42.12 183 SER A C 1
ATOM 1461 O O . SER A 1 183 ? 14.806 13.411 12.574 1.00 42.12 183 SER A O 1
ATOM 1463 N N . PRO A 1 184 ? 16.632 14.574 11.944 1.00 39.31 184 PRO A N 1
ATOM 1464 C CA . PRO A 1 184 ? 17.205 14.698 13.291 1.00 39.31 184 PRO A CA 1
ATOM 1465 C C . PRO A 1 184 ? 16.241 15.276 14.343 1.00 39.31 184 PRO A C 1
ATOM 1467 O O . PRO A 1 184 ? 16.471 15.141 15.541 1.00 39.31 184 PRO A O 1
ATOM 1470 N N . HIS A 1 185 ? 15.153 15.910 13.903 1.00 43.03 185 HIS A N 1
ATOM 1471 C CA . HIS A 1 185 ? 14.179 16.588 14.751 1.00 43.03 185 HIS A CA 1
ATOM 1472 C C . HIS A 1 185 ? 13.113 15.677 15.389 1.00 43.03 185 HIS A C 1
ATOM 1474 O O . HIS A 1 185 ? 12.324 16.166 16.190 1.00 43.03 185 HIS A O 1
ATOM 1480 N N . GLU A 1 186 ? 13.064 14.371 15.094 1.00 45.47 186 GLU A N 1
ATOM 1481 C CA . GLU A 1 186 ? 12.105 13.461 15.758 1.00 45.47 186 GLU A CA 1
ATOM 1482 C C . GLU A 1 186 ? 12.608 12.885 17.098 1.00 45.47 186 GLU A C 1
ATOM 1484 O O . GLU A 1 186 ? 11.835 12.278 17.840 1.00 45.47 186 GLU A O 1
ATOM 1489 N N . HIS A 1 187 ? 13.870 13.128 17.469 1.00 39.06 187 HIS A N 1
ATOM 1490 C CA . HIS A 1 187 ? 14.437 12.669 18.744 1.00 39.06 187 HIS A CA 1
ATOM 1491 C C . HIS A 1 187 ? 13.991 13.474 19.982 1.00 39.06 187 HIS A C 1
ATOM 1493 O O . HIS A 1 187 ? 14.271 13.051 21.102 1.00 39.06 187 HIS A O 1
ATOM 1499 N N . GLU A 1 188 ? 13.278 14.596 19.836 1.00 34.75 188 GLU A N 1
ATOM 1500 C CA . GLU A 1 188 ? 12.976 15.490 20.972 1.00 34.75 188 GLU A CA 1
ATOM 1501 C C . GLU A 1 188 ? 11.718 15.144 21.791 1.00 34.75 188 GLU A C 1
ATOM 1503 O O . GLU A 1 188 ? 11.472 15.776 22.818 1.00 34.75 188 GLU A O 1
ATOM 1508 N N . HIS A 1 189 ? 10.925 14.130 21.424 1.00 40.19 189 HIS A N 1
ATOM 1509 C CA . HIS A 1 189 ? 9.630 13.893 22.090 1.00 40.19 189 HIS A CA 1
ATOM 1510 C C . HIS A 1 189 ? 9.464 12.552 22.818 1.00 40.19 189 HIS A C 1
ATOM 1512 O O . HIS A 1 189 ? 8.360 12.236 23.256 1.00 40.19 189 HIS A O 1
ATOM 1518 N N . SER A 1 190 ? 10.540 11.797 23.068 1.00 30.92 190 SER A N 1
ATOM 1519 C CA . SER A 1 190 ? 10.474 10.619 23.956 1.00 30.92 190 SER A CA 1
ATOM 1520 C C . SER A 1 190 ? 10.589 10.940 25.456 1.00 30.92 190 SER A C 1
ATOM 1522 O O . SER A 1 190 ? 10.700 10.018 26.260 1.00 30.92 190 SER A O 1
ATOM 1524 N N . TYR A 1 191 ? 10.560 12.216 25.858 1.00 32.97 191 TYR A N 1
ATOM 1525 C CA . TYR A 1 191 ? 10.759 12.637 27.251 1.00 32.97 191 TYR A CA 1
ATOM 1526 C C . TYR A 1 191 ? 9.682 13.593 27.763 1.00 32.97 191 TYR A C 1
ATOM 1528 O O . TYR A 1 191 ? 10.014 14.660 28.248 1.00 32.97 191 TYR A O 1
ATOM 1536 N N . TYR A 1 192 ? 8.406 13.212 27.709 1.00 32.22 192 TYR A N 1
ATOM 1537 C CA . TYR A 1 192 ? 7.418 13.688 28.688 1.00 32.22 192 TYR A CA 1
ATOM 1538 C C . TYR A 1 192 ? 6.374 12.582 28.910 1.00 32.22 192 TYR A C 1
ATOM 1540 O O . TYR A 1 192 ? 5.446 12.417 28.118 1.00 32.22 192 TYR A O 1
ATOM 1548 N N . GLN A 1 193 ? 6.599 11.784 29.961 1.00 34.72 193 GLN A N 1
ATOM 1549 C CA . GLN A 1 193 ? 5.548 11.078 30.704 1.00 34.72 193 GLN A CA 1
ATOM 1550 C C . GLN A 1 193 ? 4.990 12.017 31.770 1.00 34.72 193 GLN A C 1
ATOM 1552 O O . GLN A 1 193 ? 5.794 12.815 32.308 1.00 34.72 193 GLN A O 1
#

Sequence (193 aa):
MKKQAGSRIPSFTKEQSELIRGSADFIGINHYKSLYVSDGSNRKKAGLRDYNADMAAHFRVSRNDTPSDKYAPSKILSDPKGLQCFGQFDKEDSLNDTERVEYLSSYMGGTLAALRNGANVKGYFVWSFLDMFELFAGYHSPFGLHHVDFEDPSLPRQPKLSAQWYSKFLRSEIGINIENMISPHEHEHSYYQ

Foldseek 3Di:
DCVLCPVVDDDDDPVRVVCPVPPDPDDDDDQQADWDKDAQPPDDDDDDDDPLVSVSIWTDQEPPDDTDSDPDDDDDDGPDQQSDDDQDDPPVQNQAPVSVLSNVLLVVLVVVVVVVVPDPDDDDQAPDQFQAQDVVCGSPGTRHQWYFDPVDPVRDIHGGPNNVSVVCVVVVVDDRDNPVNDDPPVVPPPPDD

Radius of gyration: 20.85 Å; Cα contacts (8 Å, |Δi|>4): 207; chains: 1; bounding box: 53×41×60 Å

Mean predicted aligned error: 8.89 Å

Secondary structure (DSSP, 8-state):
-HHHHGGGSPPPPHHHHHHHTT--S----------EEEE-TTS---SS--HHHHHTEEEESSTTSPPBSS---S----SSTTS--SS---GGGTT--HHHHHHHHHHHHHHHHHHHTT--------S-SB----GGGGGG---SSEEE-SSSTT--EEE-HHHHHHHHHHTTSS----TTTS-GGGGGGS---

Solvent-accessible surface area (backbone atoms only — not comparable to full-atom values): 12262 Å² total; per-residue (Å²): 104,68,88,62,54,42,86,78,53,80,80,74,52,71,68,59,48,58,65,57,60,81,71,60,98,75,81,88,78,94,80,64,70,80,69,51,75,46,89,35,71,88,57,82,88,67,86,90,72,56,71,48,66,52,66,28,40,27,37,21,51,29,94,86,48,78,72,31,62,56,88,83,86,77,92,72,83,43,62,66,87,36,57,50,68,80,68,75,60,60,78,90,49,59,52,68,34,58,60,55,40,44,22,52,48,39,51,51,40,52,50,50,50,42,41,75,72,67,45,88,75,89,79,86,82,78,82,33,71,49,36,50,77,45,77,95,55,33,81,74,36,64,52,23,30,18,46,52,42,83,87,46,95,81,47,56,74,44,77,13,47,34,35,54,51,52,52,36,41,78,68,66,76,46,86,79,78,57,80,83,71,57,67,83,78,71,75,78,72,89,78,77,133

pLDDT: mean 81.31, std 17.14, range [30.92, 97.5]

InterPro domains:
  IPR001360 Glycoside hydrolase family 1 [PF00232] (6-58)
  IPR001360 Glycoside hydrolase family 1 [PF00232] (70-171)
  IPR001360 Glycoside hydrolase family 1 [PR00131] (23-37)
  IPR001360 Glycoside hydrolase family 1 [PR00131] (97-108)
  IPR001360 Glycoside hydrolase family 1 [PR00131] (118-135)
  IPR001360 Glycoside hydrolase family 1 [PR00131] (142-154)
  IPR001360 Glycoside hydrolase family 1 [PTHR10353] (1-173)
  IPR017853 Glycoside hydrolase superfamily [SSF51445] (1-171)

Organism: NCBI:txid40149